Protein AF-A0A8E2E2K8-F1 (afdb_monomer_lite)

Sequence (202 aa):
MSIRTSAKIGRISYSTPPAFTMQALGVITSSPRSDLSADFIEKFGDYYVAALILGGDSAVLLSSAAENHAEAEHLVANLEGHFLGMGASETIDKLRSTGGQSRSISLNAFDSLDASHAAQSASDSMTFDDLKRKATQYMSKALELGDRVNKVAQRQGIFETKSLSISQCDAICEAGLVAEVMLLPFTGLRDFVIVPRSSPLS

pLDDT: mean 80.96, std 15.3, range [43.62, 96.94]

Radius of gyration: 25.0 Å; chains: 1; bounding box: 64×42×64 Å

Structure (mmCIF, N/CA/C/O backbone):
data_AF-A0A8E2E2K8-F1
#
_entry.id   AF-A0A8E2E2K8-F1
#
loop_
_atom_site.group_PDB
_atom_site.id
_atom_site.type_symbol
_atom_site.label_atom_id
_atom_site.label_alt_id
_atom_site.label_comp_id
_atom_site.label_asym_id
_atom_site.label_entity_id
_atom_site.label_seq_id
_atom_site.pdbx_PDB_ins_code
_atom_site.Cartn_x
_atom_site.Cartn_y
_atom_site.Cartn_z
_atom_site.occupancy
_atom_site.B_iso_or_equiv
_atom_site.auth_seq_id
_atom_site.auth_comp_id
_atom_site.auth_asym_id
_atom_site.auth_atom_id
_atom_site.pdbx_PDB_model_num
ATOM 1 N N . MET A 1 1 ? -3.210 5.294 22.309 1.00 73.69 1 MET A N 1
ATOM 2 C CA . MET A 1 1 ? -2.942 3.892 21.934 1.00 73.69 1 MET A CA 1
ATOM 3 C C . MET A 1 1 ? -2.908 3.754 20.435 1.00 73.69 1 MET A C 1
ATOM 5 O O . MET A 1 1 ? -3.829 4.247 19.795 1.00 73.69 1 MET A O 1
ATOM 9 N N . SER A 1 2 ? -1.948 3.003 19.900 1.00 81.12 2 SER A N 1
ATOM 10 C CA . SER A 1 2 ? -1.953 2.605 18.496 1.00 81.12 2 SER A CA 1
ATOM 11 C C . SER A 1 2 ? -1.642 1.119 18.295 1.00 81.12 2 SER A C 1
ATOM 13 O O . SER A 1 2 ? -0.808 0.554 18.994 1.00 81.12 2 SER A O 1
ATOM 15 N N . ILE A 1 3 ? -2.292 0.499 17.309 1.00 84.56 3 ILE A N 1
ATOM 16 C CA . ILE A 1 3 ? -1.806 -0.710 16.636 1.00 84.56 3 ILE A CA 1
ATOM 17 C C . ILE A 1 3 ? -1.362 -0.311 15.241 1.00 84.56 3 ILE A C 1
ATOM 19 O O . ILE A 1 3 ? -2.029 0.476 14.568 1.00 84.56 3 ILE A O 1
ATOM 23 N N . ARG A 1 4 ? -0.253 -0.895 14.801 1.00 90.69 4 ARG A N 1
ATOM 24 C CA . ARG A 1 4 ? 0.174 -0.873 13.410 1.00 90.69 4 ARG A CA 1
ATOM 25 C C . ARG A 1 4 ? 0.573 -2.285 13.015 1.00 90.69 4 ARG A C 1
ATOM 27 O O . ARG A 1 4 ? 1.439 -2.873 13.657 1.00 90.69 4 ARG A O 1
ATOM 34 N N . THR A 1 5 ? -0.030 -2.787 11.950 1.00 92.69 5 THR A N 1
ATOM 35 C CA . THR A 1 5 ? 0.305 -4.079 11.356 1.00 92.69 5 THR A CA 1
ATOM 36 C C . THR A 1 5 ? 0.754 -3.845 9.924 1.00 92.69 5 THR A C 1
ATOM 38 O O . THR A 1 5 ? 0.131 -3.082 9.188 1.00 92.69 5 THR A O 1
ATOM 41 N N . SER A 1 6 ? 1.829 -4.518 9.532 1.00 95.19 6 SER A N 1
ATOM 42 C CA . SER A 1 6 ? 2.290 -4.579 8.150 1.00 95.19 6 SER A CA 1
ATOM 43 C C . SER A 1 6 ? 2.470 -6.039 7.772 1.00 95.19 6 SER A C 1
ATOM 45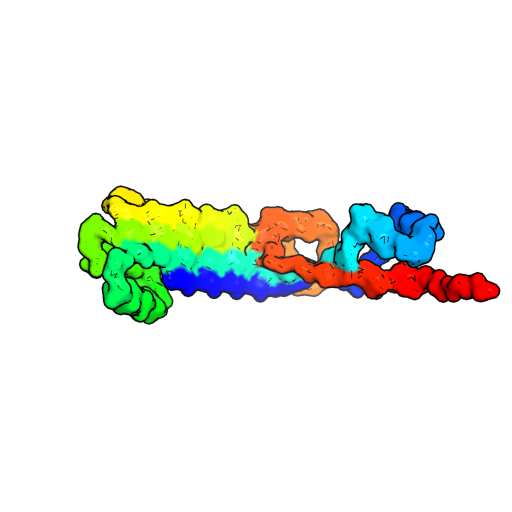 O O . SER A 1 6 ? 3.034 -6.810 8.549 1.00 95.19 6 SER A O 1
ATOM 47 N N . ALA A 1 7 ? 1.989 -6.424 6.597 1.00 96.12 7 ALA A N 1
ATOM 48 C CA . ALA A 1 7 ? 2.181 -7.760 6.055 1.00 96.12 7 ALA A CA 1
ATOM 49 C C . ALA A 1 7 ? 2.740 -7.630 4.644 1.00 96.12 7 ALA A C 1
ATOM 51 O O . ALA A 1 7 ? 2.048 -7.141 3.754 1.00 96.12 7 ALA A O 1
ATOM 52 N N . LYS A 1 8 ? 3.986 -8.059 4.437 1.00 95.25 8 LYS A N 1
ATOM 53 C CA . LYS A 1 8 ? 4.632 -8.082 3.121 1.00 95.25 8 LYS A CA 1
ATOM 54 C C . LYS A 1 8 ? 4.798 -9.529 2.680 1.00 95.25 8 LYS A C 1
ATOM 56 O O . LYS A 1 8 ? 5.251 -10.359 3.461 1.00 95.25 8 LYS A O 1
ATOM 61 N N . ILE A 1 9 ? 4.429 -9.817 1.438 1.00 93.44 9 ILE A N 1
ATOM 62 C CA . ILE A 1 9 ? 4.388 -11.186 0.901 1.00 93.44 9 ILE A CA 1
ATOM 63 C C . ILE A 1 9 ? 5.306 -11.394 -0.300 1.00 93.44 9 ILE A C 1
ATOM 65 O O . ILE A 1 9 ? 5.482 -12.520 -0.751 1.00 93.44 9 ILE A O 1
ATOM 69 N N . GLY A 1 10 ? 5.895 -10.329 -0.842 1.00 93.00 10 GLY A N 1
ATOM 70 C CA . GLY A 1 10 ? 6.806 -10.468 -1.966 1.00 93.00 10 GLY A CA 1
ATOM 71 C C . GLY A 1 10 ? 7.107 -9.160 -2.670 1.00 93.00 10 GLY A C 1
ATOM 72 O O . GLY A 1 10 ? 6.821 -8.069 -2.179 1.00 93.00 10 GLY A O 1
ATOM 73 N N . ARG A 1 11 ? 7.707 -9.293 -3.849 1.00 93.88 11 ARG A N 1
ATOM 74 C CA . ARG A 1 11 ? 8.155 -8.177 -4.673 1.00 93.88 11 ARG A CA 1
ATOM 75 C C . ARG A 1 11 ? 7.977 -8.511 -6.148 1.00 93.88 11 ARG A C 1
ATOM 77 O O . ARG A 1 11 ? 8.340 -9.600 -6.582 1.00 93.88 11 ARG A O 1
ATOM 84 N N . ILE A 1 12 ? 7.507 -7.536 -6.917 1.00 93.94 12 ILE A N 1
ATOM 85 C CA . ILE A 1 12 ? 7.561 -7.532 -8.380 1.00 93.94 12 ILE A CA 1
ATOM 86 C C . ILE A 1 12 ? 8.676 -6.579 -8.781 1.00 93.94 12 ILE A C 1
ATOM 88 O O . ILE A 1 12 ? 8.671 -5.423 -8.373 1.00 93.94 12 ILE A O 1
ATOM 92 N N . SER A 1 13 ? 9.629 -7.033 -9.584 1.00 93.94 13 SER A N 1
ATOM 93 C CA . SER A 1 13 ? 10.635 -6.158 -10.184 1.00 93.94 13 SER A CA 1
ATOM 94 C C . SER A 1 13 ? 10.959 -6.600 -11.593 1.00 93.94 13 SER A C 1
ATOM 96 O O . SER A 1 13 ? 10.723 -7.750 -11.962 1.00 93.94 13 SER A O 1
ATOM 98 N N . TYR A 1 14 ? 11.538 -5.691 -12.368 1.00 90.94 14 TYR A N 1
ATOM 99 C CA . TYR A 1 14 ? 12.038 -6.031 -13.688 1.00 90.94 14 TYR A CA 1
ATOM 100 C C . TYR A 1 14 ? 13.130 -7.104 -13.605 1.00 90.94 14 TYR A C 1
ATOM 102 O O . TYR A 1 14 ? 13.981 -7.070 -12.714 1.00 90.94 14 TYR A O 1
ATOM 110 N N . SER A 1 15 ? 13.133 -8.034 -14.561 1.00 89.12 15 SER A N 1
ATOM 111 C CA . SER A 1 15 ? 14.219 -9.010 -14.738 1.00 89.12 15 SER A CA 1
ATOM 112 C C . SER A 1 15 ? 15.525 -8.346 -15.184 1.00 89.12 15 SER A C 1
ATOM 114 O O . SER A 1 15 ? 16.612 -8.829 -14.886 1.00 89.12 15 SER A O 1
ATOM 116 N N . THR A 1 16 ? 15.408 -7.228 -15.896 1.00 88.38 16 THR A N 1
ATOM 117 C CA . THR A 1 16 ? 16.503 -6.367 -16.350 1.00 88.38 16 THR A CA 1
ATOM 118 C C . THR A 1 16 ? 16.067 -4.915 -16.195 1.00 88.38 16 THR A C 1
ATOM 120 O O . THR A 1 16 ? 14.901 -4.639 -16.477 1.00 88.38 16 THR A O 1
ATOM 123 N N . PRO A 1 17 ? 16.949 -3.979 -15.802 1.00 88.56 17 PRO A N 1
ATOM 124 C CA . PRO A 1 17 ? 16.590 -2.565 -15.724 1.00 88.56 17 PRO A CA 1
ATOM 125 C C . PRO A 1 17 ? 15.889 -2.080 -17.004 1.00 88.56 17 PRO A C 1
ATOM 127 O O . PRO A 1 17 ? 16.291 -2.495 -18.097 1.00 88.56 17 PRO A O 1
ATOM 130 N N . PRO A 1 18 ? 14.839 -1.248 -16.890 1.00 88.88 18 PRO A N 1
ATOM 131 C CA . PRO A 1 18 ? 14.091 -0.787 -18.050 1.00 88.88 18 PRO A CA 1
ATOM 132 C C . PRO A 1 18 ? 14.974 0.081 -18.953 1.00 88.88 18 PRO A C 1
ATOM 134 O O . PRO A 1 18 ? 15.784 0.874 -18.472 1.00 88.88 18 PRO A O 1
ATOM 137 N N . ALA A 1 19 ? 14.804 -0.074 -20.263 1.00 88.44 19 ALA A N 1
ATOM 138 C CA . ALA A 1 19 ? 15.433 0.797 -21.250 1.00 88.44 19 ALA A CA 1
ATOM 139 C C . ALA A 1 19 ? 14.660 2.116 -21.375 1.00 88.44 19 ALA A C 1
ATOM 141 O O . ALA A 1 19 ? 13.451 2.167 -21.116 1.00 88.44 19 ALA A O 1
ATOM 142 N N . PHE A 1 20 ? 15.334 3.175 -21.817 1.00 89.19 20 PHE A N 1
ATOM 143 C CA . PHE A 1 20 ? 14.643 4.421 -22.134 1.00 89.19 20 PHE A CA 1
ATOM 144 C C . PHE A 1 20 ? 13.781 4.289 -23.389 1.00 89.19 20 PHE A C 1
ATOM 146 O O . PHE A 1 20 ? 14.120 3.608 -24.357 1.00 89.19 20 PHE A O 1
ATOM 153 N N . THR A 1 21 ? 12.658 5.005 -23.396 1.00 90.38 21 THR A N 1
ATOM 154 C CA . THR A 1 21 ? 11.860 5.182 -24.611 1.00 90.38 21 THR A CA 1
ATOM 155 C C . THR A 1 21 ? 12.617 6.050 -25.619 1.00 90.38 21 THR A C 1
ATOM 157 O O . THR A 1 21 ? 13.472 6.856 -25.250 1.00 90.38 21 THR A O 1
ATOM 160 N N . MET A 1 22 ? 12.254 5.967 -26.902 1.00 88.38 22 MET A N 1
ATOM 161 C CA . MET A 1 22 ? 12.837 6.833 -27.942 1.00 88.38 22 MET A CA 1
ATOM 162 C C . MET A 1 22 ? 12.684 8.325 -27.624 1.00 88.38 22 MET A C 1
ATOM 164 O O . MET A 1 22 ? 13.553 9.126 -27.953 1.00 88.38 22 MET A O 1
ATOM 168 N N . GLN A 1 23 ? 11.597 8.702 -26.950 1.00 89.56 23 GLN A N 1
ATOM 169 C CA . GLN A 1 23 ? 11.370 10.078 -26.526 1.00 89.56 23 GLN A CA 1
ATOM 170 C C . GLN A 1 23 ? 12.336 10.499 -25.410 1.00 89.56 23 GLN A C 1
ATOM 172 O O . GLN A 1 23 ? 12.888 11.597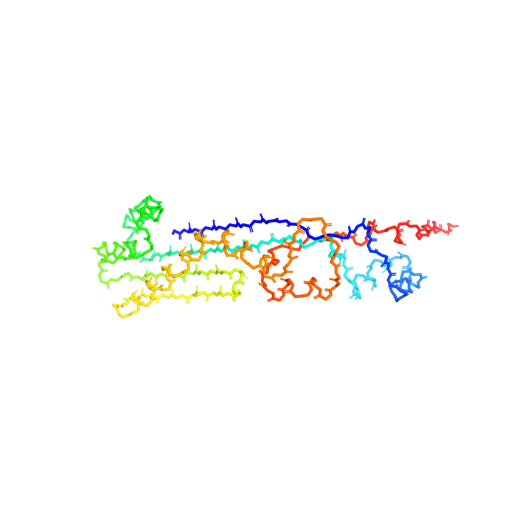 -25.468 1.00 89.56 23 GLN A O 1
ATOM 177 N N . ALA A 1 24 ? 12.551 9.630 -24.418 1.00 88.88 24 ALA A N 1
ATOM 178 C CA . ALA A 1 24 ? 13.504 9.849 -23.334 1.00 88.88 24 ALA A CA 1
ATOM 179 C C . ALA A 1 24 ? 14.942 9.952 -23.870 1.00 88.88 24 ALA A C 1
ATOM 181 O O . ALA A 1 24 ? 15.667 10.882 -23.522 1.00 88.88 24 ALA A O 1
ATOM 182 N N . LEU A 1 25 ? 15.318 9.080 -24.810 1.00 87.19 25 LEU A N 1
ATOM 183 C CA . LEU A 1 25 ? 16.597 9.164 -25.521 1.00 87.19 25 LEU A CA 1
ATOM 184 C C . LEU A 1 25 ? 16.730 10.461 -26.331 1.00 87.19 25 LEU A C 1
ATOM 186 O O . LEU A 1 25 ? 17.795 11.073 -26.340 1.00 87.19 25 LEU A O 1
ATOM 190 N N . GLY A 1 26 ? 15.655 10.912 -26.983 1.00 85.50 26 GLY A N 1
ATOM 191 C CA . GLY A 1 26 ? 15.634 12.180 -27.714 1.00 85.50 26 GLY A CA 1
ATOM 192 C C . GLY A 1 26 ? 15.988 13.374 -26.825 1.00 85.50 26 GLY A C 1
ATOM 193 O O . GLY A 1 26 ? 16.813 14.193 -27.211 1.00 85.50 26 GLY A O 1
ATOM 194 N N . VAL A 1 27 ? 15.442 13.439 -25.608 1.00 84.94 27 VAL A N 1
ATOM 195 C CA . VAL A 1 27 ? 15.792 14.494 -24.639 1.00 84.94 27 VAL A CA 1
ATOM 196 C C . VAL A 1 27 ? 17.250 14.370 -24.200 1.00 84.94 27 VAL A C 1
ATOM 198 O O . VAL A 1 27 ? 17.999 15.337 -24.292 1.00 84.94 27 VAL A O 1
ATOM 201 N N . ILE A 1 28 ? 17.693 13.164 -23.834 1.00 81.44 28 ILE A N 1
ATOM 202 C CA . ILE A 1 28 ? 19.072 12.933 -23.373 1.00 81.44 28 ILE A CA 1
ATOM 203 C C . ILE A 1 28 ? 20.114 13.319 -24.435 1.00 81.44 28 ILE A C 1
ATOM 205 O O . ILE A 1 28 ? 21.197 13.805 -24.124 1.00 81.44 28 ILE A O 1
ATOM 209 N N . THR A 1 29 ? 19.809 13.076 -25.705 1.00 80.44 29 THR A N 1
ATOM 210 C CA . THR A 1 29 ? 20.730 13.360 -26.814 1.00 80.44 29 THR A CA 1
ATOM 211 C C . THR A 1 29 ? 20.687 14.813 -27.285 1.00 80.44 29 THR A C 1
ATOM 213 O O . THR A 1 29 ? 21.652 15.262 -27.902 1.00 80.44 29 THR A O 1
ATOM 216 N N . SER A 1 30 ? 19.601 15.541 -27.005 1.00 77.94 30 SER A N 1
ATOM 217 C CA . SER A 1 30 ? 19.360 16.889 -27.544 1.00 77.94 30 SER A CA 1
ATOM 218 C C . SER A 1 30 ? 19.600 18.008 -26.530 1.00 77.94 30 SER A C 1
ATOM 220 O O . SER A 1 30 ? 19.841 19.143 -26.941 1.00 77.94 30 SER A O 1
ATOM 222 N N . SER A 1 31 ? 19.536 17.721 -25.227 1.00 71.38 31 SER A N 1
ATOM 223 C CA . SER A 1 31 ? 19.732 18.731 -24.183 1.00 71.38 31 SER A CA 1
ATOM 224 C C . SER A 1 31 ? 21.214 19.109 -24.010 1.00 71.38 31 SER A C 1
ATOM 226 O O . SER A 1 31 ? 22.091 18.233 -24.029 1.00 71.38 31 SER A O 1
ATOM 228 N N . PRO A 1 32 ? 21.530 20.403 -23.801 1.00 65.25 32 PRO A N 1
ATOM 229 C CA . PRO A 1 32 ? 22.866 20.846 -23.417 1.00 65.25 32 PRO A CA 1
ATOM 230 C C . PRO A 1 32 ? 23.344 20.138 -22.144 1.00 65.25 32 PRO A C 1
ATOM 232 O O . PRO A 1 32 ? 22.578 19.895 -21.216 1.00 65.25 32 PRO A O 1
ATOM 235 N N . ARG A 1 33 ? 24.643 19.828 -22.063 1.00 64.94 33 ARG A N 1
ATOM 236 C CA . ARG A 1 33 ? 25.208 19.041 -20.949 1.00 64.94 33 ARG A CA 1
ATOM 237 C C . ARG A 1 33 ? 24.998 19.639 -19.558 1.00 64.94 33 ARG A C 1
ATOM 239 O O . ARG A 1 33 ? 24.935 18.870 -18.603 1.00 64.94 33 ARG A O 1
ATOM 246 N N . SER A 1 34 ? 24.944 20.966 -19.443 1.00 64.06 34 SER A N 1
ATOM 247 C CA . SER A 1 34 ? 24.692 21.679 -18.182 1.00 64.06 34 SER A CA 1
ATOM 248 C C . SER A 1 34 ? 23.303 21.396 -17.616 1.00 64.06 34 SER A C 1
ATOM 250 O O . SER A 1 34 ? 23.148 21.368 -16.399 1.00 64.06 34 SER A O 1
ATOM 252 N N . ASP A 1 35 ? 22.339 21.115 -18.496 1.00 64.19 35 ASP A N 1
ATOM 253 C CA . ASP A 1 35 ? 20.908 21.083 -18.180 1.00 64.19 35 ASP A CA 1
ATOM 254 C C . ASP A 1 35 ? 20.275 19.711 -18.468 1.00 64.19 35 ASP A C 1
ATOM 256 O O . ASP A 1 35 ? 19.093 19.503 -18.213 1.00 64.19 35 ASP A O 1
ATOM 260 N N . LEU A 1 36 ? 21.076 18.738 -18.927 1.00 68.00 36 LEU A N 1
ATOM 261 C CA . LEU A 1 36 ? 20.663 17.372 -19.274 1.00 68.00 36 LEU A CA 1
ATOM 262 C C . LEU A 1 36 ? 19.798 16.717 -18.191 1.00 68.00 36 LEU A C 1
ATOM 264 O O . LEU A 1 36 ? 18.807 16.054 -18.490 1.00 68.00 36 LEU A O 1
ATOM 268 N N . SER A 1 37 ? 20.192 16.889 -16.929 1.00 70.38 37 SER A N 1
ATOM 269 C CA . SER A 1 37 ? 19.433 16.359 -15.803 1.00 70.38 37 SER A CA 1
ATOM 270 C C . SER A 1 37 ? 18.153 17.159 -15.567 1.00 70.38 37 SER A C 1
ATOM 272 O O . SER A 1 37 ? 17.146 16.555 -15.243 1.00 70.38 37 SER A O 1
ATOM 274 N N . ALA A 1 38 ? 18.156 18.481 -15.750 1.00 81.38 38 ALA A N 1
ATOM 275 C CA . ALA A 1 38 ? 16.997 19.328 -15.472 1.00 81.38 38 ALA A CA 1
ATOM 276 C C . ALA A 1 38 ? 15.846 19.067 -16.458 1.00 81.38 38 ALA A C 1
ATOM 278 O O . ALA A 1 38 ? 14.753 18.725 -16.014 1.00 81.38 38 ALA A O 1
ATOM 279 N N . ASP A 1 39 ? 16.109 19.108 -17.769 1.00 83.00 39 ASP A N 1
ATOM 280 C CA . ASP A 1 39 ? 15.086 18.880 -18.805 1.00 83.00 39 ASP A CA 1
ATOM 281 C C . ASP A 1 39 ? 14.503 17.460 -18.732 1.00 83.00 39 ASP A C 1
ATOM 283 O O . ASP A 1 39 ? 13.306 17.229 -18.932 1.00 83.00 39 ASP A O 1
ATOM 287 N N . PHE A 1 40 ? 15.364 16.474 -18.453 1.00 86.62 40 PHE A N 1
ATOM 288 C CA . PHE A 1 40 ? 14.938 15.088 -18.316 1.00 86.62 40 PHE A CA 1
ATOM 289 C C . PHE A 1 40 ? 14.092 14.886 -17.058 1.00 86.62 40 PHE A C 1
ATOM 291 O O . PHE A 1 40 ? 13.036 14.260 -17.137 1.00 86.62 40 PHE A O 1
ATOM 298 N N . ILE A 1 41 ? 14.532 15.432 -15.919 1.00 89.81 41 ILE A N 1
ATOM 299 C CA . ILE A 1 41 ? 13.812 15.339 -14.644 1.00 89.81 41 ILE A CA 1
ATOM 300 C C . ILE A 1 41 ? 12.464 16.046 -14.736 1.00 89.81 41 ILE A C 1
ATOM 302 O O . ILE A 1 41 ? 11.468 15.487 -14.288 1.00 89.81 41 ILE A O 1
ATOM 306 N N . GLU A 1 42 ? 12.403 17.227 -15.350 1.00 89.62 42 GLU A N 1
ATOM 307 C CA . GLU A 1 42 ? 11.147 17.959 -15.527 1.00 89.62 42 GLU A CA 1
ATOM 308 C C . GLU A 1 42 ? 10.118 17.127 -16.303 1.00 89.62 42 GLU A C 1
ATOM 310 O O . GLU A 1 42 ? 8.935 17.111 -15.965 1.00 89.62 42 GLU A O 1
ATOM 315 N N . LYS A 1 43 ? 10.569 16.389 -17.324 1.00 90.88 43 LYS A N 1
ATOM 316 C CA . LYS A 1 43 ? 9.674 15.639 -18.206 1.00 90.88 43 LYS A CA 1
ATOM 317 C C . LYS A 1 43 ? 9.355 14.219 -17.739 1.00 90.88 43 LYS A C 1
ATOM 319 O O . LYS A 1 43 ? 8.244 13.745 -17.971 1.00 90.88 43 LYS A O 1
ATOM 324 N N . PHE A 1 44 ? 10.322 13.516 -17.156 1.00 90.75 44 PHE A N 1
ATOM 325 C CA . PHE A 1 44 ? 10.228 12.082 -16.853 1.00 90.75 44 PHE A CA 1
ATOM 326 C C . PHE A 1 44 ? 10.427 11.747 -15.373 1.00 90.75 44 PHE A C 1
ATOM 328 O O . PHE A 1 44 ? 10.175 10.609 -14.979 1.00 90.75 44 PHE A O 1
ATOM 335 N N . GLY A 1 45 ? 10.844 12.714 -14.557 1.00 91.44 45 GLY A N 1
ATOM 336 C CA . GLY A 1 45 ? 11.199 12.509 -13.160 1.00 91.44 45 GLY A CA 1
ATOM 337 C C . GLY A 1 45 ? 12.652 12.078 -12.955 1.00 91.44 45 GLY A C 1
ATOM 338 O O . GLY A 1 45 ? 13.381 11.702 -13.873 1.00 91.44 45 GLY A O 1
ATOM 339 N N . ASP A 1 46 ? 13.076 12.147 -11.700 1.00 92.00 46 ASP A N 1
ATOM 340 C CA . ASP A 1 46 ? 14.407 11.786 -11.215 1.00 92.00 46 ASP A CA 1
ATOM 341 C C . ASP A 1 46 ? 14.539 10.308 -10.808 1.00 92.00 46 ASP A C 1
ATOM 343 O O . ASP A 1 46 ? 15.655 9.789 -10.673 1.00 92.00 46 ASP A O 1
ATOM 347 N N . TYR A 1 47 ? 13.418 9.593 -10.717 1.00 93.88 47 TYR A N 1
ATOM 348 C CA . TYR A 1 47 ? 13.369 8.171 -10.399 1.00 93.88 47 TYR A CA 1
ATOM 349 C C . TYR A 1 47 ? 12.447 7.395 -11.335 1.00 93.88 47 TYR A C 1
ATOM 351 O O . TYR A 1 47 ? 11.465 7.919 -11.854 1.00 93.88 47 TYR A O 1
ATOM 359 N N . TYR A 1 48 ? 12.726 6.101 -11.480 1.00 92.75 48 TYR A N 1
ATOM 360 C CA . TYR A 1 48 ? 11.798 5.141 -12.069 1.00 92.75 48 TYR A CA 1
ATOM 361 C C . TYR A 1 48 ? 11.338 4.128 -11.017 1.00 92.75 48 TYR A C 1
ATOM 363 O O . TYR A 1 48 ? 12.045 3.846 -10.043 1.00 92.75 48 TYR A O 1
ATOM 371 N N . VAL A 1 49 ? 10.155 3.549 -11.231 1.00 93.81 49 VAL A N 1
ATOM 372 C CA . VAL A 1 49 ? 9.657 2.433 -10.418 1.00 93.81 49 VAL A CA 1
ATOM 373 C C . VAL A 1 49 ? 10.525 1.215 -10.692 1.00 93.81 49 VAL A C 1
ATOM 375 O O . VAL A 1 49 ? 10.456 0.646 -11.771 1.00 93.81 49 VAL A O 1
ATOM 378 N N . ALA A 1 50 ? 11.345 0.809 -9.731 1.00 94.44 50 ALA A N 1
ATOM 379 C CA . ALA A 1 50 ? 12.210 -0.359 -9.853 1.00 94.44 50 ALA A CA 1
ATOM 380 C C . ALA A 1 50 ? 11.528 -1.639 -9.366 1.00 94.44 50 ALA A C 1
ATOM 382 O O . ALA A 1 50 ? 11.810 -2.733 -9.871 1.00 94.44 50 ALA A O 1
ATOM 383 N N . ALA A 1 51 ? 10.647 -1.510 -8.372 1.00 95.31 51 ALA A N 1
ATOM 384 C CA . ALA A 1 51 ? 9.889 -2.629 -7.845 1.00 95.31 51 ALA A CA 1
ATOM 385 C C . ALA A 1 51 ? 8.591 -2.199 -7.155 1.00 95.31 51 ALA A C 1
ATOM 387 O O . ALA A 1 51 ? 8.501 -1.100 -6.611 1.00 95.31 51 ALA A O 1
ATOM 388 N N . LEU A 1 52 ? 7.632 -3.118 -7.113 1.00 95.62 52 LEU A N 1
ATOM 389 C CA . LEU A 1 52 ? 6.437 -3.050 -6.280 1.00 95.62 52 LEU A CA 1
ATOM 390 C C . LEU A 1 52 ? 6.603 -4.051 -5.139 1.00 95.62 52 LEU A C 1
ATOM 392 O O . LEU A 1 52 ? 6.866 -5.230 -5.389 1.00 95.62 52 LEU A O 1
ATOM 396 N N . ILE A 1 53 ? 6.468 -3.601 -3.896 1.00 96.19 53 ILE A N 1
ATOM 397 C CA . ILE A 1 53 ? 6.463 -4.480 -2.726 1.00 96.19 53 ILE A CA 1
ATOM 398 C C . ILE A 1 53 ? 5.018 -4.857 -2.435 1.00 96.19 53 ILE A C 1
ATOM 400 O O . ILE A 1 53 ? 4.171 -3.997 -2.186 1.00 96.19 53 ILE A O 1
ATOM 404 N N . LEU A 1 54 ? 4.745 -6.155 -2.486 1.00 96.00 54 LEU A N 1
ATOM 405 C CA . LEU A 1 54 ? 3.410 -6.702 -2.324 1.00 96.00 54 LEU A CA 1
ATOM 406 C C . LEU A 1 54 ? 3.089 -6.893 -0.848 1.00 96.00 54 LEU A C 1
ATOM 408 O O . LEU A 1 54 ? 3.892 -7.457 -0.099 1.00 96.00 54 LEU A O 1
ATOM 412 N N . GLY A 1 55 ? 1.907 -6.457 -0.437 1.00 96.94 55 GLY A N 1
ATOM 413 C CA . GLY A 1 55 ? 1.478 -6.520 0.945 1.00 96.94 55 GLY A CA 1
ATOM 414 C C . GLY A 1 55 ? 0.309 -5.601 1.267 1.00 96.94 55 GLY A C 1
ATOM 415 O O . GLY A 1 55 ? -0.423 -5.157 0.389 1.00 96.94 55 GLY A O 1
ATOM 416 N N . GLY A 1 56 ? 0.194 -5.270 2.547 1.00 96.75 56 GLY A N 1
ATOM 417 C CA . GLY A 1 56 ? -0.694 -4.229 3.038 1.00 96.75 56 GLY A CA 1
ATOM 418 C C . GLY A 1 56 ? -0.233 -3.691 4.386 1.00 96.75 56 GLY A C 1
ATOM 419 O O . GLY A 1 56 ? 0.561 -4.319 5.092 1.00 96.75 56 GLY A O 1
ATOM 420 N N . ASP A 1 57 ? -0.762 -2.529 4.737 1.00 96.31 57 ASP A N 1
ATOM 421 C CA . ASP A 1 57 ? -0.526 -1.823 5.985 1.00 96.31 57 ASP A CA 1
ATOM 422 C C . ASP A 1 57 ? -1.873 -1.433 6.601 1.00 96.31 57 ASP A C 1
ATOM 424 O O . ASP A 1 57 ? -2.782 -0.961 5.917 1.00 96.31 57 ASP A O 1
ATOM 428 N N . SER A 1 58 ? -2.007 -1.607 7.911 1.00 95.38 58 SER A N 1
ATOM 429 C CA . SER A 1 58 ? -3.161 -1.126 8.665 1.00 95.38 58 SER A CA 1
ATOM 430 C C . SER A 1 58 ? -2.702 -0.488 9.965 1.00 95.38 58 SER A C 1
ATOM 432 O O . SER A 1 58 ? -1.764 -0.963 10.611 1.00 95.38 58 SER A O 1
ATOM 434 N N . ALA A 1 59 ? -3.359 0.598 10.359 1.00 93.50 59 ALA A N 1
ATOM 435 C CA . ALA A 1 59 ? -3.148 1.197 11.662 1.00 93.50 59 ALA A CA 1
ATOM 436 C C . ALA A 1 59 ? -4.459 1.640 12.295 1.00 93.50 59 ALA A C 1
ATOM 438 O O . ALA A 1 59 ? -5.394 2.062 11.617 1.00 93.50 59 ALA A O 1
ATOM 439 N N . VAL A 1 60 ? -4.492 1.584 13.620 1.00 90.88 60 VAL A N 1
ATOM 440 C CA . VAL A 1 60 ? -5.604 2.036 14.451 1.00 90.88 60 VAL A CA 1
ATOM 441 C C . VAL A 1 60 ? -5.020 2.848 15.585 1.00 90.88 60 VAL A C 1
ATOM 443 O O . VAL A 1 60 ? -4.237 2.322 16.364 1.00 90.88 60 VAL A O 1
ATOM 446 N N . LEU A 1 61 ? -5.398 4.113 15.690 1.00 89.94 61 LEU A N 1
ATOM 447 C CA . LEU A 1 61 ? -5.041 5.024 16.766 1.00 89.94 61 LEU A CA 1
ATOM 448 C C . LEU A 1 61 ? -6.317 5.395 17.519 1.00 89.94 61 LEU A C 1
ATOM 450 O O . LEU A 1 61 ? -7.216 6.014 16.959 1.00 89.94 61 LEU A O 1
ATOM 454 N N . LEU A 1 62 ? -6.370 5.039 18.797 1.00 83.56 62 LEU A N 1
ATOM 455 C CA . LEU A 1 62 ? -7.372 5.511 19.744 1.00 83.56 62 LEU A CA 1
ATOM 456 C C . LEU A 1 62 ? -6.699 6.465 20.728 1.00 83.56 62 LEU A C 1
ATOM 458 O O . LEU A 1 62 ? -5.715 6.106 21.386 1.00 83.56 62 LEU A O 1
ATOM 462 N N . SER A 1 63 ? -7.224 7.677 20.843 1.00 83.19 63 SER A N 1
ATOM 463 C CA . SER A 1 63 ? -6.780 8.665 21.824 1.00 83.19 63 SER A CA 1
ATOM 464 C C . SER A 1 63 ? -7.955 9.149 22.662 1.00 83.19 63 SER A C 1
ATOM 466 O O . SER A 1 63 ? -9.105 9.090 22.238 1.00 83.19 63 SER A O 1
ATOM 468 N N . SER A 1 64 ? -7.666 9.610 23.872 1.00 76.88 64 SER A N 1
ATOM 469 C CA . SER A 1 64 ? -8.645 10.229 24.758 1.00 76.88 64 SER A CA 1
ATOM 470 C C . SER A 1 64 ? -8.058 11.536 25.258 1.00 76.88 64 SER A C 1
ATOM 472 O O . SER A 1 64 ? -6.883 11.575 25.623 1.00 76.88 64 SER A O 1
ATOM 474 N N 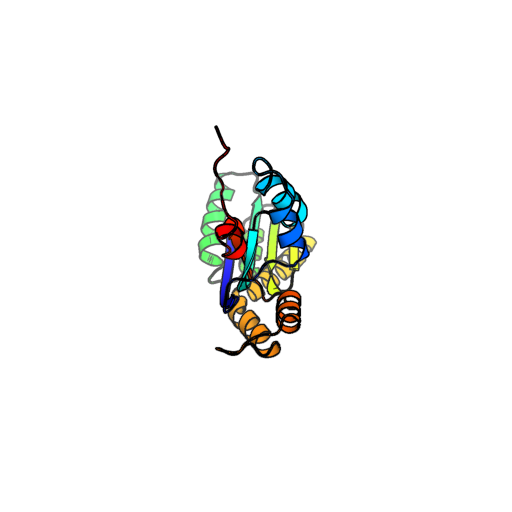. ALA A 1 65 ? -8.872 12.584 25.298 1.00 74.00 65 ALA A N 1
ATOM 475 C CA . ALA A 1 65 ? -8.545 13.803 26.020 1.00 74.00 65 ALA A CA 1
ATOM 476 C C . ALA A 1 65 ? -9.227 13.767 27.394 1.00 74.00 65 ALA A C 1
ATOM 478 O O . ALA A 1 65 ? -10.408 13.425 27.496 1.00 74.00 65 ALA A O 1
ATOM 479 N N . ALA A 1 66 ? -8.469 14.102 28.436 1.00 65.50 66 ALA A N 1
ATOM 480 C CA . ALA A 1 66 ? -8.957 14.308 29.793 1.00 65.50 66 ALA A CA 1
ATOM 481 C C . ALA A 1 66 ? -8.458 15.671 30.284 1.00 65.50 66 ALA A C 1
ATOM 483 O O . ALA A 1 66 ? -7.340 16.069 29.965 1.00 65.50 66 ALA A O 1
ATOM 484 N N . GLU A 1 67 ? -9.279 16.374 31.060 1.00 62.09 67 GLU A N 1
ATOM 485 C CA . GLU A 1 67 ? -8.934 17.698 31.598 1.00 62.09 67 GLU A CA 1
ATOM 486 C C . GLU A 1 67 ? -7.834 17.621 32.681 1.00 62.09 67 GLU A C 1
ATOM 488 O O . GLU A 1 67 ? -7.122 18.596 32.905 1.00 62.09 67 GLU A O 1
ATOM 493 N N . ASN A 1 68 ? -7.628 16.445 33.296 1.00 57.69 68 ASN A N 1
ATOM 494 C CA . ASN A 1 68 ? -6.642 16.218 34.356 1.00 57.69 68 ASN A CA 1
ATOM 495 C C . ASN A 1 68 ? -5.452 15.354 33.903 1.00 57.69 68 ASN A C 1
ATOM 497 O O . ASN A 1 68 ? -5.613 14.252 33.375 1.00 57.69 68 ASN A O 1
ATOM 501 N N . HIS A 1 69 ? -4.233 15.813 34.207 1.00 54.78 69 HIS A N 1
ATOM 502 C CA . HIS A 1 69 ? -2.985 15.173 33.773 1.00 54.78 69 HIS A CA 1
ATOM 503 C C . HIS A 1 69 ? -2.739 13.794 34.417 1.00 54.78 69 HIS A C 1
ATOM 505 O O . HIS A 1 69 ? -2.339 12.860 33.724 1.00 54.78 69 HIS A O 1
ATOM 511 N N . ALA A 1 70 ? -3.040 13.641 35.713 1.00 56.56 70 ALA A N 1
ATOM 512 C CA . ALA A 1 70 ? -2.901 12.369 36.434 1.00 56.56 70 ALA A CA 1
ATOM 513 C C . ALA A 1 70 ? -3.891 11.300 35.933 1.00 56.56 70 ALA A C 1
ATOM 515 O O . ALA A 1 70 ? -3.577 10.112 35.873 1.00 56.56 70 ALA A O 1
ATOM 516 N N . GLU A 1 71 ? -5.085 11.733 35.522 1.00 55.19 71 GLU A N 1
ATOM 517 C CA . GLU A 1 71 ? -6.066 10.865 34.877 1.00 55.19 71 GLU A CA 1
ATOM 518 C C . GLU A 1 71 ? -5.599 10.414 33.491 1.00 55.19 71 GLU A C 1
ATOM 520 O O . GLU A 1 71 ? -5.815 9.260 33.132 1.00 55.19 71 GLU A O 1
ATOM 525 N N . ALA A 1 72 ? -4.932 11.290 32.732 1.00 52.97 72 ALA A N 1
ATOM 526 C CA . ALA A 1 72 ? -4.387 10.959 31.420 1.00 52.97 72 ALA A CA 1
ATOM 527 C C . ALA A 1 72 ? -3.259 9.910 31.498 1.00 52.97 72 ALA A C 1
ATOM 529 O O . ALA A 1 72 ? -3.267 8.954 30.723 1.00 52.97 72 ALA A O 1
ATOM 530 N N . GLU A 1 73 ? -2.326 10.030 32.450 1.00 52.72 73 GLU A N 1
ATOM 531 C CA . GLU A 1 73 ? -1.218 9.071 32.611 1.00 52.72 73 GLU A CA 1
ATOM 532 C C . GLU A 1 73 ? -1.700 7.672 33.023 1.00 52.72 73 GLU A C 1
ATOM 534 O O . GLU A 1 73 ? -1.292 6.667 32.433 1.00 52.72 73 GLU A O 1
ATOM 539 N N . HIS A 1 74 ? -2.632 7.592 33.979 1.00 56.66 74 HIS A N 1
ATOM 540 C CA . HIS A 1 74 ? -3.200 6.316 34.425 1.00 56.66 74 HIS A CA 1
ATOM 541 C C . HIS A 1 74 ? -3.990 5.608 33.307 1.00 56.66 74 HIS A C 1
ATOM 543 O O . HIS A 1 74 ? -4.068 4.376 33.253 1.00 56.66 74 HIS A O 1
ATOM 549 N N . LEU A 1 75 ? -4.573 6.384 32.391 1.00 54.16 75 LEU A N 1
ATOM 550 C CA . LEU A 1 75 ? -5.313 5.889 31.235 1.00 54.16 75 LEU A CA 1
ATOM 551 C C . LEU A 1 75 ? -4.377 5.275 30.191 1.00 54.16 75 LEU A C 1
ATOM 553 O O . LEU A 1 75 ? -4.625 4.166 29.729 1.00 54.16 75 LEU A O 1
ATOM 557 N N . VAL A 1 76 ? -3.286 5.966 29.847 1.00 54.41 76 VAL A N 1
ATOM 558 C CA . VAL A 1 76 ? -2.303 5.497 28.857 1.00 54.41 76 VAL A CA 1
ATOM 559 C C . VAL A 1 76 ? -1.705 4.148 29.270 1.00 54.41 76 VAL A C 1
ATOM 561 O O . VAL A 1 76 ? -1.695 3.223 28.457 1.00 54.41 76 VAL A O 1
ATOM 564 N N . ALA A 1 77 ? -1.328 3.995 30.543 1.00 53.69 77 ALA A N 1
ATOM 565 C CA . ALA A 1 77 ? -0.769 2.749 31.071 1.00 53.69 77 ALA A CA 1
ATOM 566 C C . ALA A 1 77 ? -1.766 1.569 31.042 1.00 53.69 77 ALA A C 1
ATOM 568 O O . ALA A 1 77 ? -1.395 0.445 30.703 1.00 53.69 77 ALA A O 1
ATOM 569 N N . ASN A 1 78 ? -3.047 1.808 31.354 1.00 53.44 78 ASN A N 1
ATOM 570 C CA . ASN A 1 78 ? -4.078 0.760 31.305 1.00 53.44 78 ASN A CA 1
ATOM 571 C C . ASN A 1 78 ? -4.463 0.366 29.876 1.00 53.44 78 ASN A C 1
ATOM 573 O O . ASN A 1 78 ? -4.802 -0.789 29.626 1.00 53.44 78 ASN A O 1
ATOM 577 N N . LEU A 1 79 ? -4.407 1.311 28.937 1.00 52.22 79 LEU A N 1
ATOM 578 C CA . LEU A 1 79 ? -4.681 1.049 27.532 1.00 52.22 79 LEU A CA 1
ATOM 579 C C . LEU A 1 79 ? -3.627 0.096 26.949 1.00 52.22 79 LEU A C 1
ATOM 581 O O . LEU A 1 79 ? -3.989 -0.965 26.443 1.00 52.22 79 LEU A O 1
ATOM 585 N N . GLU A 1 80 ? -2.337 0.427 27.048 1.00 53.62 80 GLU A N 1
ATOM 586 C CA . GLU A 1 80 ? -1.260 -0.333 26.386 1.00 53.62 80 GLU A CA 1
ATOM 587 C C . GLU A 1 80 ? -1.232 -1.828 26.747 1.00 53.62 80 GLU A C 1
ATOM 589 O O . GLU A 1 80 ? -1.003 -2.657 25.868 1.00 53.62 80 GLU A O 1
ATOM 594 N N . GLY A 1 81 ? -1.547 -2.199 27.994 1.00 48.44 81 GLY A N 1
ATOM 595 C CA . GLY A 1 81 ? -1.570 -3.603 28.422 1.00 48.44 81 GLY A CA 1
ATOM 596 C C . GLY A 1 81 ? -2.836 -4.388 28.047 1.00 48.44 81 GLY A C 1
ATOM 597 O O . GLY A 1 81 ? -2.818 -5.615 28.057 1.00 48.44 81 GLY A O 1
ATOM 598 N N . HIS A 1 82 ? -3.951 -3.717 27.749 1.00 52.25 82 HIS A N 1
ATOM 599 C CA . HIS A 1 82 ? -5.260 -4.368 27.634 1.00 52.25 82 HIS A CA 1
ATOM 600 C C . HIS A 1 82 ? -5.684 -4.681 26.201 1.00 52.25 82 HIS A C 1
ATOM 602 O O . HIS A 1 82 ? -6.328 -5.694 25.966 1.00 52.25 82 HIS A O 1
ATOM 608 N N . PHE A 1 83 ? -5.323 -3.865 25.218 1.00 51.06 83 PHE A N 1
ATOM 609 C CA . PHE A 1 83 ? -5.873 -4.000 23.862 1.00 51.06 83 PHE A CA 1
ATOM 610 C C . PHE A 1 83 ? -5.435 -5.275 23.144 1.00 51.06 83 PHE A C 1
ATOM 612 O O . PHE A 1 83 ? -6.243 -5.886 22.452 1.00 51.06 83 PHE A O 1
ATOM 619 N N . LEU A 1 84 ? -4.210 -5.747 23.386 1.00 53.91 84 LEU A N 1
ATOM 620 C CA . LEU A 1 84 ? -3.750 -7.033 22.853 1.00 53.91 84 LEU A CA 1
ATOM 621 C C . LEU A 1 84 ? -4.458 -8.242 23.502 1.00 53.91 84 LEU A C 1
ATOM 623 O O . LEU A 1 84 ? -4.445 -9.318 22.915 1.00 53.91 84 LEU A O 1
ATOM 627 N N . GLY A 1 85 ? -5.089 -8.074 24.675 1.00 51.78 85 GLY A N 1
ATOM 628 C CA . GLY A 1 85 ? -5.767 -9.149 25.417 1.00 51.78 85 GLY A CA 1
ATOM 629 C C . GLY A 1 85 ? -7.298 -9.049 25.516 1.00 51.78 85 GLY A C 1
ATOM 630 O O . GLY A 1 85 ? -7.934 -10.057 25.797 1.00 51.78 85 GLY A O 1
ATOM 631 N N . MET A 1 86 ? -7.890 -7.869 25.295 1.00 55.94 86 MET A N 1
ATOM 632 C CA . MET A 1 86 ? -9.313 -7.550 25.545 1.00 55.94 86 MET A CA 1
ATOM 633 C C . MET A 1 86 ? -10.051 -6.978 24.319 1.00 55.94 86 MET A C 1
ATOM 635 O O . MET A 1 86 ? -11.273 -6.854 24.307 1.00 55.94 86 MET A O 1
ATOM 639 N N . GLY A 1 87 ? -9.333 -6.619 23.249 1.00 62.34 87 GLY A N 1
ATOM 640 C CA . GLY A 1 87 ? -9.936 -6.038 22.047 1.00 62.34 87 GLY A CA 1
ATOM 641 C C . GLY A 1 87 ? -10.446 -4.593 22.214 1.00 62.34 87 GLY A C 1
ATOM 642 O O . GLY A 1 87 ? -10.489 -4.014 23.304 1.00 62.34 87 GLY A O 1
ATOM 643 N N . ALA A 1 88 ? -10.823 -3.968 21.093 1.00 63.28 88 ALA A N 1
ATOM 644 C CA . ALA A 1 88 ? -11.198 -2.549 21.033 1.00 63.28 88 ALA A CA 1
ATOM 645 C C . ALA A 1 88 ? -12.481 -2.214 21.794 1.00 63.28 88 ALA A C 1
ATOM 647 O O . ALA A 1 88 ? -12.579 -1.151 22.406 1.00 63.28 88 ALA A O 1
ATOM 648 N N . SER A 1 89 ? -13.450 -3.128 21.763 1.00 63.78 89 SER A N 1
ATOM 649 C CA . SER A 1 89 ? -14.743 -2.980 22.428 1.00 63.78 89 SER A CA 1
ATOM 650 C C . SER A 1 89 ? -14.577 -2.749 23.933 1.00 63.78 89 SER A C 1
ATOM 652 O O . SER A 1 89 ? -15.024 -1.729 24.455 1.00 63.78 89 SER A O 1
ATOM 654 N N . GLU A 1 90 ? -13.872 -3.654 24.612 1.00 67.31 90 GLU A N 1
ATOM 655 C CA . GLU A 1 90 ? -13.654 -3.595 26.062 1.00 67.31 90 GLU A CA 1
ATOM 656 C C . GLU A 1 90 ? -12.775 -2.405 26.464 1.00 67.31 90 GLU A C 1
ATOM 658 O O . GLU A 1 90 ? -12.959 -1.804 27.522 1.00 67.31 90 GLU A O 1
ATOM 663 N N . THR A 1 91 ? -11.845 -2.022 25.587 1.00 66.56 91 THR A N 1
ATOM 664 C CA . THR A 1 91 ? -10.986 -0.849 25.775 1.00 66.56 91 THR A CA 1
ATOM 665 C C . THR A 1 91 ? -11.812 0.440 25.801 1.00 66.56 91 THR A C 1
ATOM 667 O O . THR A 1 91 ? -11.630 1.272 26.689 1.00 66.56 91 THR A O 1
ATOM 670 N N . ILE A 1 92 ? -12.763 0.597 24.877 1.00 65.56 92 ILE A N 1
ATOM 671 C CA . ILE A 1 92 ? -13.645 1.772 24.824 1.00 65.56 92 ILE A CA 1
ATOM 672 C C . ILE A 1 92 ? -14.636 1.780 25.991 1.00 65.56 92 ILE A C 1
ATOM 674 O O . ILE A 1 92 ? -14.866 2.835 26.582 1.00 65.56 92 ILE A O 1
ATOM 678 N N . ASP A 1 93 ? -15.162 0.619 26.385 1.00 70.19 93 ASP A N 1
ATOM 679 C CA . ASP A 1 93 ? -16.026 0.517 27.566 1.00 70.19 93 ASP A CA 1
ATOM 680 C C . ASP A 1 93 ? -15.287 0.934 28.843 1.00 70.19 93 ASP A C 1
ATOM 682 O O . ASP A 1 93 ? -15.830 1.694 29.646 1.00 70.19 93 ASP A O 1
ATOM 686 N N . LYS A 1 94 ? -14.020 0.523 28.999 1.00 69.19 94 LYS A N 1
ATOM 687 C CA . LYS A 1 94 ? -13.157 0.962 30.108 1.00 69.19 94 LYS A CA 1
ATOM 688 C C . LYS A 1 94 ? -12.872 2.460 30.070 1.00 69.19 94 LYS A C 1
ATOM 690 O O . LYS A 1 94 ? -12.916 3.115 31.112 1.00 69.19 94 LYS A O 1
ATOM 695 N N . LEU A 1 95 ? -12.602 3.023 28.892 1.00 65.12 95 LEU A N 1
ATOM 696 C CA . LEU A 1 95 ? -12.408 4.469 28.727 1.00 65.12 95 LEU A CA 1
ATOM 697 C C . LEU A 1 95 ? -13.646 5.261 29.161 1.00 65.12 95 LEU A C 1
ATOM 699 O O . LEU A 1 95 ? -13.520 6.289 29.827 1.00 65.12 95 LEU A O 1
ATOM 703 N N . ARG A 1 96 ? -14.835 4.748 28.834 1.00 65.38 96 ARG A N 1
ATOM 704 C CA . ARG A 1 96 ? -16.115 5.327 29.245 1.00 65.38 96 ARG A CA 1
ATOM 705 C C . ARG A 1 96 ? -16.366 5.172 30.745 1.00 65.38 96 ARG A C 1
ATOM 707 O O . ARG A 1 96 ? -16.805 6.121 31.379 1.00 65.38 96 ARG A O 1
ATOM 714 N N . SER A 1 97 ? -16.094 4.003 31.328 1.00 66.00 97 SER A N 1
ATOM 715 C CA . SER A 1 97 ? -16.383 3.735 32.745 1.00 66.00 97 SER A CA 1
ATOM 716 C C . SER A 1 97 ? -15.424 4.437 33.711 1.00 66.00 97 SER A C 1
ATOM 718 O O . SER A 1 97 ? -15.765 4.637 34.872 1.00 66.00 97 SER A O 1
ATOM 720 N N . THR A 1 98 ? -14.217 4.784 33.257 1.00 60.34 98 THR A N 1
ATOM 721 C CA . THR A 1 98 ? -13.179 5.445 34.070 1.00 60.34 98 THR A CA 1
ATOM 722 C C . THR A 1 98 ? -13.139 6.967 33.902 1.00 60.34 98 THR A C 1
ATOM 724 O O . THR A 1 98 ? -12.309 7.622 34.532 1.00 60.34 98 THR A O 1
ATOM 727 N N . GLY A 1 99 ? -13.991 7.548 33.050 1.00 52.66 99 GLY A N 1
ATOM 728 C CA . GLY A 1 99 ? -14.033 8.984 32.771 1.00 52.66 99 GLY A CA 1
ATOM 729 C C . GLY A 1 99 ? -15.331 9.635 33.231 1.00 52.66 99 GLY A C 1
ATOM 730 O O . GLY A 1 99 ? -16.410 9.206 32.836 1.00 52.66 99 GLY A O 1
ATOM 731 N N . GLY A 1 100 ? -15.230 10.689 34.045 1.00 55.50 100 GLY A N 1
ATOM 732 C CA . GLY A 1 100 ? -16.357 11.577 34.346 1.00 55.50 100 GLY A CA 1
ATOM 733 C C . GLY A 1 100 ? -16.931 12.261 33.092 1.00 55.50 100 GLY A C 1
ATOM 734 O O . GLY A 1 100 ? -16.405 12.112 31.992 1.00 55.50 100 GLY A O 1
ATOM 735 N N . GLN A 1 101 ? -18.010 13.035 33.267 1.00 52.06 101 GLN A N 1
ATOM 736 C CA . GLN A 1 101 ? -18.911 13.549 32.213 1.00 52.06 101 GLN A CA 1
ATOM 737 C C . GLN A 1 101 ? -18.293 14.428 31.092 1.00 52.06 101 GLN A C 1
ATOM 739 O O . GLN A 1 101 ? -19.032 14.855 30.211 1.00 52.06 101 GLN A O 1
ATOM 744 N N . SER A 1 102 ? -16.980 14.681 31.068 1.00 54.00 102 SER A N 1
ATOM 745 C CA . SER A 1 102 ? -16.310 15.569 30.097 1.00 54.00 102 SER A CA 1
ATOM 746 C C . SER A 1 102 ? -15.056 14.917 29.486 1.00 54.00 102 SER A C 1
ATOM 748 O O . SER A 1 102 ? -13.940 15.414 29.624 1.00 54.00 102 SER A O 1
ATOM 750 N N . ARG A 1 103 ? -15.198 13.750 28.839 1.00 68.50 103 ARG A N 1
ATOM 751 C CA . ARG A 1 103 ? -14.105 13.130 28.063 1.00 68.50 103 ARG A CA 1
ATOM 752 C C . ARG A 1 103 ? -14.497 12.922 26.610 1.00 68.50 103 ARG A C 1
ATOM 754 O O . ARG A 1 103 ? -15.576 12.415 26.316 1.00 68.50 103 ARG A O 1
ATOM 761 N N . SER A 1 104 ? -13.574 13.263 25.713 1.00 78.00 104 SER A N 1
ATOM 762 C CA . SER A 1 104 ? -13.669 12.922 24.295 1.00 78.00 104 SER A CA 1
ATOM 763 C C . SER A 1 104 ? -12.691 11.801 23.955 1.00 78.00 104 SER A C 1
ATOM 765 O O . SER A 1 104 ? -11.537 11.810 24.391 1.00 78.00 104 SER A O 1
ATOM 767 N N . ILE A 1 105 ? -13.162 10.824 23.183 1.00 82.81 105 ILE A N 1
ATOM 768 C CA . ILE A 1 105 ? -12.343 9.761 22.591 1.00 82.81 105 ILE A CA 1
ATOM 769 C C . ILE A 1 105 ? -12.290 10.018 21.093 1.00 82.81 105 ILE A C 1
ATOM 771 O O . ILE A 1 105 ? -13.316 10.327 20.496 1.00 82.81 105 ILE A O 1
ATOM 775 N N . SER A 1 106 ? -11.124 9.865 20.473 1.00 88.69 106 SER A N 1
ATOM 776 C CA . SER A 1 106 ? -10.984 9.922 19.022 1.00 88.69 106 SER A CA 1
ATOM 777 C C . SER A 1 106 ? -10.335 8.665 18.456 1.00 88.69 106 SER A C 1
ATOM 779 O O . SER A 1 106 ? -9.474 8.046 19.081 1.00 88.69 106 SER A O 1
ATOM 781 N N . LEU A 1 107 ? -10.784 8.289 17.266 1.00 90.06 107 LEU A N 1
ATOM 782 C CA . LEU A 1 107 ? -10.316 7.189 16.446 1.00 90.06 107 LEU A CA 1
ATOM 783 C C . LEU A 1 107 ? -9.730 7.769 15.161 1.00 90.06 107 LEU A C 1
ATOM 785 O O . LEU A 1 107 ? -10.424 8.475 14.433 1.00 90.06 107 LEU A O 1
ATOM 789 N N . ASN A 1 108 ? -8.493 7.400 14.852 1.00 94.75 108 ASN A N 1
ATOM 790 C CA . ASN A 1 108 ? -7.893 7.550 13.535 1.00 94.75 108 ASN A CA 1
ATOM 791 C C . ASN A 1 108 ? -7.405 6.180 13.074 1.00 94.75 108 ASN A C 1
ATOM 793 O O . ASN A 1 108 ? -6.524 5.599 13.698 1.00 94.75 108 ASN A O 1
ATOM 797 N N . ALA A 1 109 ? -7.976 5.641 12.008 1.00 95.44 109 ALA A N 1
ATOM 798 C CA . ALA A 1 109 ? -7.617 4.328 11.497 1.00 95.44 109 ALA A CA 1
ATOM 799 C C . ALA A 1 109 ? -7.495 4.336 9.976 1.00 95.44 109 ALA A C 1
ATOM 801 O O . ALA A 1 109 ? -8.198 5.089 9.299 1.00 95.44 109 ALA A O 1
ATOM 802 N N . PHE A 1 110 ? -6.624 3.481 9.447 1.00 96.56 110 PHE A N 1
ATOM 803 C CA . PHE A 1 110 ? -6.503 3.234 8.017 1.00 96.56 110 PHE A CA 1
ATOM 804 C C . PHE A 1 110 ? -6.213 1.758 7.726 1.00 96.56 110 PHE A C 1
ATOM 806 O O . PHE A 1 110 ? -5.663 1.028 8.554 1.00 96.56 110 PHE A O 1
ATOM 813 N N . ASP A 1 111 ? -6.581 1.327 6.528 1.00 96.44 111 ASP A N 1
ATOM 814 C CA . ASP A 1 111 ? -6.279 0.013 5.974 1.00 96.44 111 ASP A CA 1
ATOM 815 C C . ASP A 1 111 ? -5.987 0.178 4.481 1.00 96.44 111 ASP A C 1
ATOM 817 O O . ASP A 1 111 ? -6.861 0.608 3.723 1.00 96.44 111 ASP A O 1
ATOM 821 N N . SER A 1 112 ? -4.747 -0.104 4.076 1.00 95.25 112 SER A N 1
ATOM 822 C CA . SER A 1 112 ? -4.283 0.130 2.706 1.00 95.25 112 SER A CA 1
ATOM 823 C C . SER A 1 112 ? -4.916 -0.834 1.707 1.00 95.25 112 SER A C 1
ATOM 825 O O . SER A 1 112 ? -5.131 -0.453 0.563 1.00 95.25 112 SER A O 1
ATOM 827 N N . LEU A 1 113 ? -5.231 -2.058 2.142 1.00 94.56 113 LEU A N 1
ATOM 828 C CA . LEU A 1 113 ? -5.750 -3.112 1.274 1.00 94.56 113 LEU A CA 1
ATOM 829 C C . LEU A 1 113 ? -7.160 -2.776 0.768 1.00 94.56 113 LEU A C 1
ATOM 831 O O . LEU A 1 113 ? -7.462 -2.991 -0.399 1.00 94.56 113 LEU A O 1
ATOM 835 N N . ASP A 1 114 ? -7.997 -2.194 1.630 1.00 93.25 114 ASP A N 1
ATOM 836 C CA . ASP A 1 114 ? -9.339 -1.728 1.261 1.00 93.25 114 ASP A CA 1
ATOM 837 C C . ASP A 1 114 ? -9.371 -0.233 0.867 1.00 93.25 114 ASP A C 1
ATOM 839 O O . ASP A 1 114 ? -10.456 0.321 0.683 1.00 93.25 114 ASP A O 1
ATOM 843 N N . ALA A 1 115 ? -8.217 0.449 0.824 1.00 92.94 115 ALA A N 1
ATOM 844 C CA . ALA A 1 115 ? -8.104 1.907 0.674 1.00 92.94 115 ALA A CA 1
ATOM 845 C C . ALA A 1 115 ? -9.060 2.689 1.606 1.00 92.94 115 ALA A C 1
ATOM 847 O O . ALA A 1 115 ? -9.667 3.694 1.227 1.00 92.94 115 ALA A O 1
ATOM 848 N N . SER A 1 116 ? -9.223 2.205 2.841 1.00 95.19 116 SER A N 1
ATOM 849 C CA . SER A 1 116 ? -10.228 2.711 3.781 1.00 95.19 116 SER A CA 1
ATOM 850 C C . SER A 1 116 ? -9.594 3.489 4.929 1.00 95.19 116 SER A C 1
ATOM 852 O O . SER A 1 116 ? -8.527 3.126 5.425 1.00 95.19 116 SER A O 1
ATOM 854 N N . HIS A 1 117 ? -10.261 4.562 5.360 1.00 96.19 117 HIS A N 1
ATOM 855 C CA . HIS A 1 117 ? -9.866 5.344 6.527 1.00 96.19 117 HIS A CA 1
ATOM 856 C C . HIS A 1 117 ? -11.077 5.707 7.394 1.00 96.19 117 HIS A C 1
ATOM 858 O O . HIS A 1 117 ? -12.221 5.749 6.931 1.00 96.19 117 HIS A O 1
ATOM 864 N N . ALA A 1 118 ? -10.831 5.966 8.673 1.00 94.50 118 ALA A N 1
ATOM 865 C CA . ALA A 1 118 ? -11.813 6.521 9.588 1.00 94.50 118 ALA A CA 1
ATOM 866 C C . ALA A 1 118 ? -11.148 7.528 10.520 1.00 94.50 118 ALA A C 1
ATOM 868 O O . ALA A 1 118 ? -10.195 7.187 11.213 1.00 94.50 118 ALA A O 1
ATOM 869 N N . ALA A 1 119 ? -11.701 8.736 10.563 1.00 94.38 119 ALA A N 1
ATOM 870 C CA . ALA A 1 119 ? -11.399 9.753 11.557 1.00 94.38 119 ALA A CA 1
ATOM 871 C C . ALA A 1 119 ? -12.712 10.116 12.259 1.00 94.38 119 ALA A C 1
ATOM 873 O O . ALA A 1 119 ? -13.650 10.589 11.614 1.00 94.38 119 ALA A O 1
ATOM 874 N N . GLN A 1 120 ? -12.829 9.809 13.548 1.00 90.31 120 GLN A N 1
ATOM 875 C CA . GLN A 1 120 ? -14.039 10.059 14.332 1.00 90.31 120 GLN A CA 1
ATOM 876 C C . GLN A 1 120 ? -13.695 10.464 15.753 1.00 90.31 120 GLN A C 1
ATOM 878 O O . GLN A 1 120 ? -12.717 9.981 16.308 1.00 90.31 120 GLN A O 1
ATOM 883 N N . SER A 1 121 ? -14.553 11.276 16.358 1.00 88.00 121 SER A N 1
ATOM 884 C CA . SER A 1 121 ? -14.489 11.596 17.779 1.00 88.00 121 SER A CA 1
ATOM 885 C C . SER A 1 121 ? -15.865 11.421 18.401 1.00 88.00 121 SER A C 1
ATOM 887 O O . SER A 1 121 ? -16.875 11.681 17.750 1.00 88.00 121 SER A O 1
ATOM 889 N N . ALA A 1 122 ? -15.893 10.979 19.651 1.00 83.56 122 ALA A N 1
ATOM 890 C CA . ALA A 1 122 ? -17.096 10.806 20.442 1.00 83.56 122 ALA A CA 1
ATOM 891 C C . ALA A 1 122 ? -16.936 11.519 21.783 1.00 83.56 122 ALA A C 1
ATOM 893 O O . ALA A 1 122 ? -15.908 11.380 22.449 1.00 83.56 122 ALA A O 1
ATOM 894 N N . SER A 1 123 ? -17.963 12.271 22.163 1.00 78.12 123 SER A N 1
ATOM 895 C CA . SER A 1 123 ? -18.089 12.938 23.466 1.00 78.12 123 SER A CA 1
ATOM 896 C C . SER A 1 123 ? -19.448 12.675 24.122 1.00 78.12 123 SER A C 1
ATOM 898 O O . SER A 1 123 ? -19.682 13.120 25.240 1.00 78.12 123 SER A O 1
ATOM 900 N N . ASP A 1 124 ? -20.347 11.954 23.445 1.00 70.69 124 ASP A N 1
ATOM 901 C CA . ASP A 1 124 ? -21.673 11.591 23.938 1.00 70.69 124 ASP A CA 1
ATOM 902 C C . ASP A 1 124 ? -21.973 10.098 23.717 1.00 70.69 124 ASP A C 1
ATOM 904 O O . ASP A 1 124 ? -21.294 9.396 22.968 1.00 70.69 124 ASP A O 1
ATOM 908 N N . SER A 1 125 ? -23.002 9.589 24.398 1.00 64.56 125 SER A N 1
ATOM 909 C CA . SER A 1 125 ? -23.319 8.153 24.405 1.00 64.56 125 SER A CA 1
ATOM 910 C C . SER A 1 125 ? -23.641 7.550 23.030 1.00 64.56 125 SER A C 1
ATOM 912 O O . SER A 1 125 ? -23.202 6.432 22.776 1.00 64.56 125 SER A O 1
ATOM 914 N N . MET A 1 126 ? -24.340 8.265 22.137 1.00 62.25 126 MET A N 1
ATOM 915 C CA . MET A 1 126 ? -24.657 7.754 20.793 1.00 62.25 126 MET A CA 1
ATOM 916 C C . MET A 1 126 ? -23.419 7.708 19.892 1.00 62.25 126 MET A C 1
ATOM 918 O O . MET A 1 126 ? -23.242 6.754 19.137 1.00 62.25 126 MET A O 1
ATOM 922 N N . THR A 1 127 ? -22.533 8.701 19.991 1.00 76.75 127 THR A N 1
ATOM 923 C CA . THR A 1 127 ? -21.287 8.730 19.211 1.00 76.75 127 THR A CA 1
ATOM 924 C C . THR A 1 127 ? -20.278 7.680 19.684 1.00 76.75 127 THR A C 1
ATOM 926 O O . THR A 1 127 ? -19.461 7.218 18.882 1.00 76.75 127 THR A 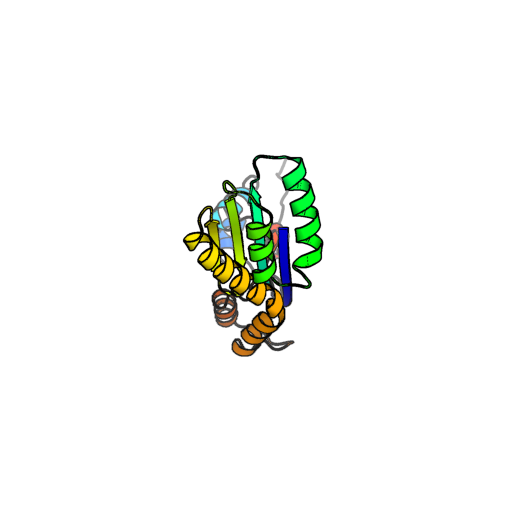O 1
ATOM 929 N N . PHE A 1 128 ? -20.362 7.227 20.944 1.00 77.56 128 PHE A N 1
ATOM 930 C CA . PHE A 1 128 ? -19.492 6.168 21.468 1.00 77.56 128 PHE A CA 1
ATOM 931 C C . PHE A 1 128 ? -19.752 4.795 20.846 1.00 77.56 128 PHE A C 1
ATOM 933 O O . PHE A 1 128 ? -18.785 4.106 20.520 1.00 77.56 128 PHE A O 1
ATOM 940 N N . ASP A 1 129 ? -21.008 4.391 20.648 1.00 79.94 129 ASP A N 1
ATOM 941 C CA . ASP A 1 129 ? -21.319 3.066 20.090 1.00 79.94 129 ASP A CA 1
ATOM 942 C C . ASP A 1 129 ? -20.845 2.941 18.633 1.00 79.94 129 ASP A C 1
ATOM 944 O O . ASP A 1 129 ? -20.282 1.918 18.226 1.00 79.94 129 ASP A O 1
ATOM 948 N N . ASP A 1 130 ? -20.977 4.018 17.857 1.00 85.19 130 ASP A N 1
ATOM 949 C CA . ASP A 1 130 ? -20.456 4.085 16.493 1.00 85.19 130 ASP A CA 1
ATOM 950 C C . ASP A 1 130 ? -18.927 4.055 16.449 1.00 85.19 130 ASP A C 1
ATOM 952 O O . ASP A 1 130 ? -18.351 3.287 15.668 1.00 85.19 130 ASP A O 1
ATOM 956 N N . LEU A 1 131 ? -18.267 4.831 17.316 1.00 85.94 131 LEU A N 1
ATOM 957 C CA . LEU A 1 131 ? -16.809 4.827 17.441 1.00 85.94 131 LEU A CA 1
ATOM 958 C C . LEU A 1 131 ? -16.305 3.434 17.839 1.00 85.94 131 LEU A C 1
ATOM 960 O O . LEU A 1 131 ? -15.346 2.930 17.252 1.00 85.94 131 LEU A O 1
ATOM 964 N N . LYS A 1 132 ? -16.995 2.769 18.769 1.00 83.38 132 LYS A N 1
ATOM 965 C CA . LYS A 1 132 ? -16.704 1.406 19.227 1.00 83.38 132 LYS A CA 1
ATOM 966 C C . LYS A 1 132 ? -16.818 0.376 18.118 1.00 83.38 132 LYS A C 1
ATOM 968 O O . LYS A 1 132 ? -15.908 -0.440 17.932 1.00 83.38 132 LYS A O 1
ATOM 973 N N . ARG A 1 133 ? -17.897 0.440 17.341 1.00 87.19 133 ARG A N 1
ATOM 974 C CA . ARG A 1 133 ? -18.103 -0.423 16.177 1.00 87.19 133 ARG A CA 1
ATOM 975 C C . ARG A 1 133 ? -16.990 -0.234 15.146 1.00 87.19 133 ARG A C 1
ATOM 977 O O . ARG A 1 133 ? -16.398 -1.225 14.718 1.00 87.19 133 ARG A O 1
ATOM 984 N N . LYS A 1 134 ? -16.651 1.013 14.789 1.00 91.44 134 LYS A N 1
ATOM 985 C CA . LYS A 1 134 ? -15.575 1.284 13.819 1.00 91.44 134 LYS A CA 1
ATOM 986 C C . LYS A 1 134 ? -14.204 0.858 14.334 1.00 91.44 134 LYS A C 1
ATOM 988 O O . LYS A 1 134 ? -13.462 0.216 13.597 1.00 91.44 134 LYS A O 1
ATOM 993 N N . ALA A 1 135 ? -13.876 1.153 15.589 1.00 88.19 135 ALA A N 1
ATOM 994 C CA . ALA A 1 135 ? -12.607 0.749 16.187 1.00 88.19 135 ALA A CA 1
ATOM 995 C C . ALA A 1 135 ? -12.443 -0.779 16.184 1.00 88.19 135 ALA A C 1
ATOM 997 O O . ALA A 1 135 ? -11.394 -1.284 15.794 1.00 88.19 135 ALA A O 1
ATOM 998 N N . THR A 1 136 ? -13.501 -1.516 16.535 1.00 87.19 136 THR A N 1
ATOM 999 C CA . THR A 1 136 ? -13.506 -2.989 16.511 1.00 87.19 136 THR A CA 1
ATOM 1000 C C . THR A 1 136 ? -13.340 -3.534 15.095 1.00 87.19 136 THR A C 1
ATOM 1002 O O . THR A 1 136 ? -12.560 -4.463 14.878 1.00 87.19 136 THR A O 1
ATOM 1005 N N . GLN A 1 137 ? -14.016 -2.930 14.114 1.00 92.38 137 GLN A N 1
ATOM 1006 C CA . GLN A 1 137 ? -13.880 -3.308 12.709 1.00 92.38 137 GLN A CA 1
ATOM 1007 C C . GLN A 1 137 ? -12.438 -3.131 12.214 1.00 92.38 137 GLN A C 1
ATOM 1009 O O . GLN A 1 137 ? -11.863 -4.070 11.668 1.00 92.38 137 GLN A O 1
ATOM 1014 N N . TYR A 1 138 ? -11.839 -1.953 12.412 1.00 93.00 138 TYR A N 1
ATOM 1015 C CA . TYR A 1 138 ? -10.466 -1.692 11.969 1.00 93.00 138 TYR A CA 1
ATOM 1016 C C . TYR A 1 138 ? -9.432 -2.520 12.736 1.00 93.00 138 TYR A C 1
ATOM 1018 O O . TYR A 1 138 ? -8.452 -2.965 12.147 1.00 93.00 138 TYR A O 1
ATOM 1026 N N . MET A 1 139 ? -9.658 -2.789 14.022 1.00 89.44 139 MET A N 1
ATOM 1027 C CA . MET A 1 139 ? -8.784 -3.675 14.784 1.00 89.44 139 MET A CA 1
ATOM 1028 C C . MET A 1 139 ? -8.826 -5.108 14.248 1.00 89.44 139 MET A C 1
ATOM 1030 O O . MET A 1 139 ? -7.776 -5.710 14.053 1.00 89.44 139 MET A O 1
ATOM 1034 N N . SER A 1 140 ? -10.018 -5.631 13.945 1.00 89.62 140 SER A N 1
ATOM 1035 C CA . SER A 1 140 ? -10.164 -6.966 13.344 1.00 89.62 140 SER A CA 1
ATOM 1036 C C . SER A 1 140 ? -9.455 -7.029 11.989 1.00 89.62 140 SER A C 1
ATOM 1038 O O . SER A 1 140 ? -8.663 -7.934 11.743 1.00 89.62 140 SER A O 1
ATOM 1040 N N . LYS A 1 141 ? -9.632 -5.998 11.148 1.00 93.31 141 LYS A N 1
ATOM 1041 C CA . LYS A 1 141 ? -8.909 -5.855 9.874 1.00 93.31 141 LYS A CA 1
ATOM 1042 C C . LYS A 1 141 ? -7.388 -5.878 10.041 1.00 93.31 141 LYS A C 1
ATOM 1044 O O . LYS A 1 141 ? -6.717 -6.523 9.236 1.00 93.31 141 LYS A O 1
ATOM 1049 N N . ALA A 1 142 ? -6.864 -5.188 11.056 1.00 91.50 142 ALA A N 1
ATOM 1050 C CA . ALA A 1 142 ? -5.434 -5.117 11.340 1.00 91.50 142 ALA A CA 1
ATOM 1051 C C . ALA A 1 142 ? -4.868 -6.452 11.851 1.00 91.50 142 ALA A C 1
ATOM 1053 O O . ALA A 1 142 ? -3.737 -6.796 11.511 1.00 91.50 142 ALA A O 1
ATOM 1054 N N . LEU A 1 143 ? -5.637 -7.207 12.642 1.00 89.25 143 LEU A N 1
ATOM 1055 C CA . LEU A 1 143 ? -5.250 -8.536 13.132 1.00 89.25 143 LEU A CA 1
ATOM 1056 C C . LEU A 1 143 ? -5.277 -9.588 12.013 1.00 89.25 143 LEU A C 1
ATOM 1058 O O . LEU A 1 143 ? -4.390 -10.430 11.933 1.00 89.25 143 LEU A O 1
ATOM 1062 N N . GLU A 1 144 ? -6.253 -9.500 11.109 1.00 93.31 144 GLU A N 1
ATOM 1063 C CA . GLU A 1 144 ? -6.428 -10.421 9.976 1.00 93.31 144 GLU A CA 1
ATOM 1064 C C . GLU A 1 144 ? -5.643 -10.003 8.718 1.00 93.31 144 GLU A C 1
ATOM 1066 O O . GLU A 1 144 ? -5.816 -10.591 7.647 1.00 93.31 144 GLU A O 1
ATOM 1071 N N . LEU A 1 145 ? -4.796 -8.970 8.804 1.00 95.62 145 LEU A N 1
ATOM 1072 C CA . LEU A 1 145 ? -4.160 -8.359 7.633 1.00 95.62 145 LEU A CA 1
ATOM 1073 C C . LEU A 1 145 ? -3.353 -9.372 6.810 1.00 95.62 145 LEU A C 1
ATOM 1075 O O . LEU A 1 145 ? -3.476 -9.391 5.587 1.00 95.62 145 LEU A O 1
ATOM 1079 N N . GLY A 1 146 ? -2.579 -10.245 7.462 1.00 94.88 146 GLY A N 1
ATOM 1080 C CA . GLY A 1 146 ? -1.789 -11.275 6.776 1.00 94.88 146 GLY A CA 1
ATOM 1081 C C . GLY A 1 146 ? -2.654 -12.229 5.946 1.00 94.88 146 GLY A C 1
ATOM 1082 O O . GLY A 1 146 ? -2.390 -12.444 4.762 1.00 94.88 146 GLY A O 1
ATOM 1083 N N . ASP A 1 147 ? -3.740 -12.737 6.529 1.00 95.81 147 ASP A N 1
ATOM 1084 C CA . ASP A 1 147 ? -4.676 -13.631 5.840 1.00 95.81 147 ASP A CA 1
ATOM 1085 C C . ASP A 1 147 ? -5.393 -12.928 4.687 1.00 95.81 147 ASP A C 1
ATOM 1087 O O . ASP A 1 147 ? -5.608 -13.516 3.624 1.00 95.81 147 ASP A O 1
ATOM 1091 N N . AR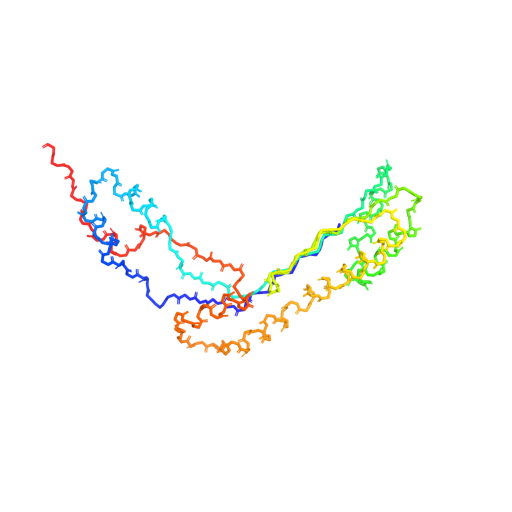G A 1 148 ? -5.764 -11.658 4.875 1.00 96.88 148 ARG A N 1
ATOM 1092 C CA . ARG A 1 148 ? -6.413 -10.847 3.839 1.00 96.88 148 ARG A CA 1
ATOM 1093 C C . ARG A 1 148 ? -5.476 -10.587 2.662 1.00 96.88 148 ARG A C 1
ATOM 1095 O O . ARG A 1 148 ? -5.882 -10.806 1.522 1.00 96.88 148 ARG A O 1
ATOM 1102 N N . VAL A 1 149 ? -4.227 -10.208 2.926 1.00 96.75 149 VAL A N 1
ATOM 1103 C CA . VAL A 1 149 ? -3.188 -10.022 1.900 1.00 96.75 149 VAL A CA 1
ATOM 1104 C C . VAL A 1 149 ? -2.983 -11.315 1.102 1.00 96.75 149 VAL A C 1
ATOM 1106 O O . VAL A 1 149 ? -3.030 -11.290 -0.128 1.00 96.75 149 VAL A O 1
ATOM 1109 N N . ASN A 1 150 ? -2.865 -12.462 1.779 1.00 94.81 150 ASN A N 1
ATOM 1110 C CA . ASN A 1 150 ? -2.733 -13.764 1.117 1.00 94.81 150 ASN A CA 1
ATOM 1111 C C . ASN A 1 150 ? -3.950 -14.107 0.241 1.00 94.81 150 ASN A C 1
ATOM 1113 O O . ASN A 1 150 ? -3.790 -14.564 -0.891 1.00 94.81 150 ASN A O 1
ATOM 1117 N N . LYS A 1 151 ? -5.173 -13.846 0.720 1.00 95.31 151 LYS A N 1
ATOM 1118 C CA . LYS A 1 151 ? -6.405 -14.059 -0.062 1.00 95.31 151 LYS A CA 1
ATOM 1119 C C . LYS A 1 151 ? -6.440 -13.202 -1.328 1.00 95.31 151 LYS A C 1
ATOM 1121 O O . LYS A 1 151 ? -6.858 -13.694 -2.376 1.00 95.31 151 LYS A O 1
ATOM 1126 N N . VAL A 1 152 ? -6.020 -11.937 -1.256 1.00 95.25 152 VAL A N 1
ATOM 1127 C CA . VAL A 1 152 ? -5.965 -11.054 -2.434 1.00 95.25 152 VAL A CA 1
ATOM 1128 C C . VAL A 1 152 ? -4.902 -11.540 -3.420 1.00 95.25 152 VAL A C 1
ATOM 1130 O O . VAL A 1 152 ? -5.198 -11.668 -4.606 1.00 95.25 152 VAL A O 1
ATOM 1133 N N . ALA A 1 153 ? -3.714 -11.913 -2.942 1.00 93.38 153 ALA A N 1
ATOM 1134 C CA . ALA A 1 153 ? -2.647 -12.452 -3.787 1.00 93.38 153 ALA A CA 1
ATOM 1135 C C . ALA A 1 153 ? -3.074 -13.715 -4.554 1.00 93.38 153 ALA A C 1
ATOM 1137 O O . ALA A 1 153 ? -2.847 -13.818 -5.761 1.00 93.38 153 ALA A O 1
ATOM 1138 N N . GLN A 1 154 ? -3.772 -14.637 -3.882 1.00 92.38 154 GLN A N 1
ATOM 1139 C CA . GLN A 1 154 ? -4.316 -15.848 -4.505 1.00 92.38 154 GLN A CA 1
ATOM 1140 C C . GLN A 1 154 ? -5.342 -15.532 -5.600 1.00 92.38 154 GLN A C 1
ATOM 1142 O O . GLN A 1 154 ? -5.298 -16.136 -6.670 1.00 92.38 154 GLN A O 1
ATOM 1147 N N . ARG A 1 155 ? -6.239 -14.560 -5.375 1.00 92.44 155 ARG A N 1
ATOM 1148 C CA . ARG A 1 155 ? -7.226 -14.124 -6.384 1.00 92.44 155 ARG A CA 1
ATOM 1149 C C . ARG A 1 155 ? -6.570 -13.516 -7.620 1.00 92.44 155 ARG A C 1
ATOM 1151 O O . ARG A 1 155 ? -7.068 -13.719 -8.721 1.00 92.44 155 ARG A O 1
ATOM 1158 N N . GLN A 1 156 ? -5.454 -12.812 -7.436 1.00 90.56 156 GLN A N 1
ATOM 1159 C CA . GLN A 1 156 ? -4.664 -12.240 -8.529 1.00 90.56 156 GLN A CA 1
ATOM 1160 C C . GLN A 1 156 ? -3.756 -13.272 -9.223 1.00 90.56 156 GLN A C 1
ATOM 1162 O O . GLN A 1 156 ? -3.046 -12.945 -10.173 1.00 90.56 156 GLN A O 1
ATOM 1167 N N . GLY A 1 157 ? -3.766 -14.531 -8.769 1.00 87.12 157 GLY A N 1
ATOM 1168 C CA . GLY A 1 157 ? -2.938 -15.593 -9.332 1.00 87.12 157 GLY A CA 1
ATOM 1169 C C . GLY A 1 157 ? -1.439 -15.342 -9.160 1.00 87.12 157 GLY A C 1
ATOM 1170 O O . GLY A 1 157 ? -0.646 -15.763 -10.009 1.00 87.12 157 GLY A O 1
ATOM 1171 N N . ILE A 1 158 ? -1.054 -14.628 -8.097 1.00 84.69 158 ILE A N 1
ATOM 1172 C CA . ILE A 1 158 ? 0.345 -14.386 -7.751 1.00 84.69 158 ILE A CA 1
ATOM 1173 C C . ILE A 1 158 ? 0.860 -15.628 -7.033 1.00 84.69 158 ILE A C 1
ATOM 1175 O O . ILE A 1 158 ? 0.596 -15.848 -5.853 1.00 84.69 158 ILE A O 1
ATOM 1179 N N . PHE A 1 159 ? 1.594 -16.440 -7.780 1.00 75.38 159 PHE A N 1
ATOM 1180 C CA . PHE A 1 159 ? 2.332 -17.589 -7.278 1.00 75.38 159 PHE A CA 1
ATOM 1181 C C . PHE A 1 159 ? 3.819 -17.353 -7.541 1.00 75.38 159 PHE A C 1
ATOM 1183 O O . PHE A 1 159 ? 4.179 -16.638 -8.483 1.00 75.38 159 PHE A O 1
ATOM 1190 N N . GLU A 1 160 ? 4.680 -17.919 -6.698 1.00 70.38 160 GLU A N 1
ATOM 1191 C CA . GLU A 1 160 ? 6.124 -17.714 -6.795 1.00 70.38 160 GLU A CA 1
ATOM 1192 C C . GLU A 1 160 ? 6.645 -18.025 -8.211 1.00 70.38 160 GLU A C 1
ATOM 1194 O O . GLU A 1 160 ? 6.215 -18.979 -8.858 1.00 70.38 160 GLU A O 1
ATOM 1199 N N . THR A 1 161 ? 7.603 -17.217 -8.679 1.00 67.25 161 THR A N 1
ATOM 1200 C CA . THR A 1 161 ? 8.401 -17.405 -9.913 1.00 67.25 161 THR A CA 1
ATOM 1201 C C . THR A 1 161 ? 7.728 -17.179 -11.277 1.00 67.25 161 THR A C 1
ATOM 1203 O O . THR A 1 161 ? 8.290 -17.553 -12.305 1.00 67.25 161 THR A O 1
ATOM 1206 N N . LYS A 1 162 ? 6.580 -16.494 -11.348 1.00 80.12 162 LYS A N 1
ATOM 1207 C CA . LYS A 1 162 ? 5.936 -16.168 -12.634 1.00 80.12 162 LYS A CA 1
ATOM 1208 C C . LYS A 1 162 ? 6.300 -14.769 -13.153 1.00 80.12 162 LYS A C 1
ATOM 1210 O O . LYS A 1 162 ? 6.205 -13.786 -12.424 1.00 80.12 162 LYS A O 1
ATOM 1215 N N . SER A 1 163 ? 6.641 -14.658 -14.440 1.00 87.19 163 SER A N 1
ATOM 1216 C CA . SER A 1 163 ? 6.691 -13.363 -15.133 1.00 87.19 163 SER A CA 1
ATOM 1217 C C . SER A 1 163 ? 5.287 -12.777 -15.268 1.00 87.19 163 SER A C 1
ATOM 1219 O O . SER A 1 163 ? 4.355 -13.465 -15.691 1.00 87.19 163 SER A O 1
ATOM 1221 N N . LEU A 1 164 ? 5.142 -11.501 -14.926 1.00 90.12 164 LEU A N 1
ATOM 1222 C CA . LEU A 1 164 ? 3.876 -10.781 -14.996 1.00 90.12 164 LEU A CA 1
ATOM 1223 C C . LEU A 1 164 ? 3.884 -9.822 -16.185 1.00 90.12 164 LEU A C 1
ATOM 1225 O O . LEU A 1 164 ? 4.890 -9.178 -16.479 1.00 90.12 164 LEU A O 1
ATOM 1229 N N . SER A 1 165 ? 2.748 -9.738 -16.869 1.00 90.31 165 SER A N 1
ATOM 1230 C CA . SER A 1 165 ? 2.480 -8.676 -17.839 1.00 90.31 165 SER A CA 1
ATOM 1231 C C . SER A 1 165 ? 2.154 -7.359 -17.128 1.00 90.31 165 SER A C 1
ATOM 1233 O O . SER A 1 165 ? 1.738 -7.358 -15.970 1.00 90.31 165 SER A O 1
ATOM 1235 N N . ILE A 1 166 ? 2.285 -6.237 -17.840 1.00 88.38 166 ILE A N 1
ATOM 1236 C CA . ILE A 1 166 ? 1.951 -4.903 -17.310 1.00 88.38 166 ILE A CA 1
ATOM 1237 C C . ILE A 1 166 ? 0.491 -4.852 -16.839 1.00 88.38 166 ILE A C 1
ATOM 1239 O O . ILE A 1 166 ? 0.238 -4.447 -15.713 1.00 88.38 166 ILE A O 1
ATOM 1243 N N . SER A 1 167 ? -0.448 -5.389 -17.623 1.00 91.12 167 SER A N 1
ATOM 1244 C CA . SER A 1 167 ? -1.866 -5.441 -17.243 1.00 91.12 167 SER A CA 1
ATOM 1245 C C . SER A 1 167 ? -2.128 -6.242 -15.963 1.00 91.12 167 SER A C 1
ATOM 1247 O O . SER A 1 167 ? -3.077 -5.963 -15.239 1.00 91.12 167 SER A O 1
ATOM 1249 N N . GLN A 1 168 ? -1.301 -7.252 -15.665 1.00 92.12 168 GLN A N 1
ATOM 1250 C CA . GLN A 1 168 ? -1.393 -7.961 -14.387 1.00 92.12 168 GLN A CA 1
ATOM 1251 C C . GLN A 1 168 ? -0.850 -7.109 -13.240 1.00 92.12 168 GLN A C 1
ATOM 1253 O O . GLN A 1 168 ? -1.426 -7.134 -12.160 1.00 92.12 168 GLN A O 1
ATOM 1258 N N . CYS A 1 169 ? 0.223 -6.347 -13.457 1.00 92.56 169 CYS A N 1
ATOM 1259 C CA . CYS A 1 169 ? 0.700 -5.383 -12.466 1.00 92.56 169 CYS A CA 1
ATOM 1260 C C . CYS A 1 169 ? -0.364 -4.315 -12.166 1.00 92.56 169 CYS A C 1
ATOM 1262 O O . CYS A 1 169 ? -0.580 -4.012 -10.997 1.00 92.56 169 CYS A O 1
ATOM 1264 N N . ASP A 1 170 ? -1.073 -3.817 -13.183 1.00 93.25 170 ASP A N 1
ATOM 1265 C CA . ASP A 1 170 ? -2.169 -2.855 -13.003 1.00 93.25 170 ASP A CA 1
ATOM 1266 C C . ASP A 1 170 ? -3.288 -3.446 -12.135 1.00 93.25 170 ASP A C 1
ATOM 1268 O O . ASP A 1 170 ? -3.673 -2.850 -11.130 1.00 93.25 170 ASP A O 1
ATOM 1272 N N . ALA A 1 171 ? -3.724 -4.676 -12.431 1.00 93.56 171 ALA A N 1
ATOM 1273 C CA . ALA A 1 171 ? -4.732 -5.375 -11.630 1.00 93.56 171 ALA A CA 1
ATOM 1274 C C . ALA A 1 171 ? -4.298 -5.584 -10.165 1.00 93.56 171 ALA A C 1
ATOM 1276 O O . ALA A 1 171 ? -5.120 -5.540 -9.250 1.00 93.56 171 ALA A O 1
ATOM 1277 N N . ILE A 1 172 ? -3.002 -5.792 -9.919 1.00 94.50 172 ILE A N 1
ATOM 1278 C CA . ILE A 1 172 ? -2.433 -5.932 -8.570 1.00 94.50 172 ILE A CA 1
ATOM 1279 C C . ILE A 1 172 ? -2.458 -4.597 -7.818 1.00 94.50 172 ILE A C 1
ATOM 1281 O O . ILE A 1 172 ? -2.788 -4.574 -6.629 1.00 94.50 172 ILE A O 1
ATOM 1285 N N . CYS A 1 173 ? -2.139 -3.494 -8.500 1.00 93.75 173 CYS A N 1
ATOM 1286 C CA . CYS A 1 173 ? -2.243 -2.143 -7.951 1.00 93.75 173 CYS A CA 1
ATOM 1287 C C . CYS A 1 173 ? -3.698 -1.796 -7.603 1.00 93.75 173 CYS A C 1
ATOM 1289 O O . CYS A 1 173 ? -3.9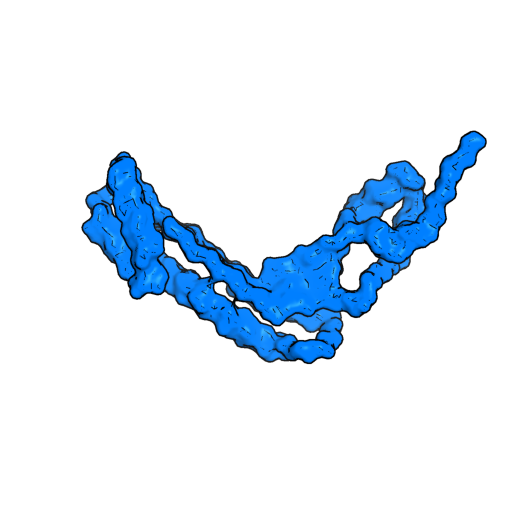73 -1.360 -6.487 1.00 93.75 173 CYS A O 1
ATOM 1291 N N . GLU A 1 174 ? -4.634 -2.046 -8.521 1.00 93.56 174 GLU A N 1
ATOM 1292 C CA . GLU A 1 174 ? -6.069 -1.798 -8.320 1.00 93.56 174 GLU A CA 1
ATOM 1293 C C . GLU A 1 174 ? -6.666 -2.657 -7.200 1.00 93.56 174 GLU A C 1
ATOM 1295 O O . GLU A 1 174 ? -7.585 -2.230 -6.504 1.00 93.56 174 GLU A O 1
ATOM 1300 N N . ALA A 1 175 ? -6.116 -3.852 -6.977 1.00 94.19 175 ALA A N 1
ATOM 1301 C CA . ALA A 1 175 ? -6.509 -4.726 -5.879 1.00 94.19 175 ALA A CA 1
ATOM 1302 C C . ALA A 1 175 ? -5.992 -4.274 -4.497 1.00 94.19 175 ALA A C 1
ATOM 1304 O O . ALA A 1 175 ? -6.226 -4.980 -3.516 1.00 94.19 175 ALA A O 1
ATOM 1305 N N . GLY A 1 176 ? -5.260 -3.156 -4.409 1.00 94.12 176 GLY A N 1
ATOM 1306 C CA . GLY A 1 176 ? -4.719 -2.629 -3.150 1.00 94.12 176 GLY A CA 1
ATOM 1307 C C . GLY A 1 176 ? -3.561 -3.449 -2.573 1.00 94.12 176 GLY A C 1
ATOM 1308 O O . GLY A 1 176 ? -3.201 -3.272 -1.411 1.00 94.12 176 GLY A O 1
ATOM 1309 N N . LEU A 1 177 ? -2.974 -4.359 -3.362 1.00 96.19 177 LEU A N 1
ATOM 1310 C CA . LEU A 1 177 ? -1.947 -5.300 -2.900 1.00 96.19 177 LEU A CA 1
ATOM 1311 C C . LEU A 1 177 ? -0.524 -4.720 -2.956 1.00 96.19 177 LEU A C 1
ATOM 1313 O O . LEU A 1 177 ? 0.431 -5.386 -2.563 1.00 96.19 177 LEU A O 1
ATOM 1317 N N . VAL A 1 178 ? -0.343 -3.499 -3.456 1.00 96.12 178 VAL A N 1
ATOM 1318 C CA . VAL A 1 178 ? 0.957 -2.817 -3.437 1.00 96.12 178 VAL A CA 1
ATOM 1319 C C . VAL A 1 178 ? 1.060 -1.988 -2.168 1.00 96.12 178 VAL A C 1
ATOM 1321 O O . VAL A 1 178 ? 0.361 -0.993 -2.006 1.00 96.12 178 VAL A O 1
ATOM 1324 N N . ALA A 1 179 ? 1.962 -2.390 -1.279 1.00 95.44 179 ALA A N 1
ATOM 1325 C CA . ALA A 1 179 ? 2.177 -1.696 -0.019 1.00 95.44 179 ALA A CA 1
ATOM 1326 C C . ALA A 1 179 ? 3.257 -0.614 -0.129 1.00 95.44 179 ALA A C 1
ATOM 1328 O O . ALA A 1 179 ? 3.185 0.405 0.550 1.00 95.44 179 ALA A O 1
ATOM 1329 N N . GLU A 1 180 ? 4.275 -0.835 -0.966 1.00 95.50 180 GLU A N 1
ATOM 1330 C CA . GLU A 1 180 ? 5.364 0.124 -1.177 1.00 95.50 180 GLU A CA 1
ATOM 1331 C C . GLU A 1 180 ? 5.833 0.112 -2.632 1.00 95.50 180 GLU A C 1
ATOM 1333 O O . GLU A 1 180 ? 5.771 -0.908 -3.323 1.00 95.50 180 GLU A O 1
ATOM 1338 N N . VAL A 1 181 ? 6.366 1.250 -3.073 1.00 95.56 181 VAL A N 1
ATOM 1339 C CA . VAL A 1 181 ? 6.998 1.415 -4.382 1.00 95.56 181 VAL A CA 1
ATOM 1340 C C . VAL A 1 181 ? 8.478 1.696 -4.159 1.00 95.56 181 VAL A C 1
ATOM 1342 O O . VAL A 1 181 ? 8.842 2.680 -3.519 1.00 95.56 181 VAL A O 1
ATOM 1345 N N . MET A 1 182 ? 9.345 0.833 -4.687 1.00 95.94 182 MET A N 1
ATOM 1346 C CA . MET A 1 182 ? 10.785 1.064 -4.670 1.00 95.94 182 MET A CA 1
ATOM 1347 C C . MET A 1 182 ? 11.174 1.878 -5.896 1.00 95.94 182 MET A C 1
ATOM 1349 O O . MET A 1 182 ? 10.989 1.437 -7.033 1.00 95.94 182 MET A O 1
ATOM 1353 N N . LEU A 1 183 ? 11.760 3.039 -5.644 1.00 95.88 183 LEU A N 1
ATOM 1354 C CA . LEU A 1 183 ? 12.255 3.956 -6.657 1.00 95.88 183 LEU A CA 1
ATOM 1355 C C . LEU A 1 183 ? 13.778 3.853 -6.758 1.00 95.88 183 LEU A C 1
ATOM 1357 O O . LEU A 1 183 ? 14.463 3.754 -5.741 1.00 95.88 183 LEU A O 1
ATOM 1361 N N . LEU A 1 184 ? 14.309 3.879 -7.980 1.00 94.44 184 LEU A N 1
ATOM 1362 C CA . LEU A 1 184 ? 15.747 3.987 -8.234 1.00 94.44 184 LEU A CA 1
ATOM 1363 C C . LEU A 1 184 ? 16.023 5.155 -9.181 1.00 94.44 184 LEU A C 1
ATOM 1365 O O . LEU A 1 184 ? 15.196 5.438 -10.051 1.00 94.44 184 LEU A O 1
ATOM 1369 N N . PRO A 1 185 ? 17.158 5.854 -9.017 1.00 92.50 185 PRO A N 1
ATOM 1370 C CA . PRO A 1 185 ? 17.459 7.015 -9.836 1.00 92.50 185 PRO A CA 1
ATOM 1371 C C . PRO A 1 185 ? 17.687 6.592 -11.289 1.00 92.50 185 PRO A C 1
ATOM 1373 O O . PRO A 1 185 ? 18.381 5.603 -11.558 1.00 92.50 185 PRO A O 1
ATOM 1376 N N . PHE A 1 186 ? 17.150 7.359 -12.243 1.00 89.38 186 PHE A N 1
ATOM 1377 C CA . PHE A 1 186 ? 17.340 7.061 -13.672 1.00 89.38 186 PHE A CA 1
ATOM 1378 C C . PHE A 1 186 ? 18.814 7.151 -14.093 1.00 89.38 186 PHE A C 1
ATOM 1380 O O . PHE A 1 186 ? 19.228 6.517 -15.060 1.00 89.38 186 PHE A O 1
ATOM 1387 N N . THR A 1 187 ? 19.629 7.899 -13.344 1.00 86.75 187 THR A N 1
ATOM 1388 C CA . THR A 1 187 ? 21.059 8.089 -13.615 1.00 86.75 187 THR A CA 1
ATOM 1389 C C . THR A 1 187 ? 21.878 6.801 -13.494 1.00 86.75 187 THR A C 1
ATOM 1391 O O . THR A 1 187 ? 22.989 6.730 -14.018 1.00 86.75 187 THR A O 1
ATOM 1394 N N . GLY A 1 188 ? 21.328 5.772 -12.838 1.00 85.06 188 GLY A N 1
ATOM 1395 C CA . GLY A 1 188 ? 21.907 4.430 -12.781 1.00 85.06 188 GLY A CA 1
ATOM 1396 C C . GLY A 1 188 ? 21.555 3.536 -13.975 1.00 85.06 188 GLY A C 1
ATOM 1397 O O . GLY A 1 188 ? 22.087 2.431 -14.076 1.00 85.06 188 GLY A O 1
ATOM 1398 N N . LEU A 1 189 ? 20.665 3.969 -14.876 1.00 87.56 189 LEU A N 1
ATOM 1399 C CA . LEU A 1 189 ? 20.297 3.191 -16.058 1.00 87.56 189 LEU A CA 1
ATOM 1400 C C . LEU A 1 189 ? 21.434 3.196 -17.079 1.00 87.56 189 LEU A C 1
ATOM 1402 O O . LEU A 1 189 ? 22.055 4.224 -17.353 1.00 87.56 189 LEU A O 1
ATOM 1406 N N . ARG A 1 190 ? 21.686 2.028 -17.679 1.00 83.19 190 ARG A N 1
ATOM 1407 C CA . ARG A 1 190 ? 22.768 1.818 -18.652 1.00 83.19 190 ARG A CA 1
ATOM 1408 C C . ARG A 1 190 ? 22.736 2.847 -19.783 1.00 83.19 190 ARG A C 1
ATOM 1410 O O . ARG A 1 190 ? 23.782 3.377 -20.152 1.00 83.19 190 ARG A O 1
ATOM 1417 N N . ASP A 1 191 ? 21.543 3.138 -20.285 1.00 79.50 191 ASP A N 1
ATOM 1418 C CA . ASP A 1 191 ? 21.328 4.079 -21.382 1.00 79.50 191 ASP A CA 1
ATOM 1419 C C . ASP A 1 191 ? 21.731 5.509 -21.003 1.00 79.50 191 ASP A C 1
ATOM 1421 O O . ASP A 1 191 ? 22.185 6.255 -21.861 1.00 79.50 191 ASP A O 1
ATOM 1425 N N . PHE A 1 192 ? 21.642 5.883 -19.722 1.00 78.94 192 PHE A N 1
ATOM 1426 C CA . PHE A 1 192 ? 22.140 7.169 -19.235 1.00 78.94 192 PHE A CA 1
ATOM 1427 C C . PHE A 1 192 ? 23.665 7.157 -19.057 1.00 78.94 192 PHE A C 1
ATOM 1429 O O . PHE A 1 192 ? 24.350 8.115 -19.404 1.00 78.94 192 PHE A O 1
ATOM 1436 N N . VAL A 1 193 ? 24.215 6.060 -18.527 1.00 76.75 193 VAL A N 1
ATOM 1437 C CA . VAL A 1 193 ? 25.646 5.938 -18.198 1.00 76.75 193 VAL A CA 1
ATOM 1438 C C . VAL A 1 193 ? 26.536 5.912 -19.445 1.00 76.75 193 VAL A C 1
ATOM 1440 O O . VAL A 1 193 ? 27.648 6.438 -19.410 1.00 76.75 193 VAL A O 1
ATOM 1443 N N . ILE A 1 194 ? 26.072 5.296 -20.536 1.00 70.81 194 ILE A N 1
ATOM 1444 C CA . ILE A 1 194 ? 26.866 5.104 -21.763 1.00 70.81 194 ILE A CA 1
ATOM 1445 C C . ILE A 1 194 ? 26.888 6.355 -22.652 1.00 70.81 194 ILE A C 1
ATOM 1447 O O . ILE A 1 194 ? 27.758 6.464 -23.516 1.00 70.81 194 ILE A O 1
ATOM 1451 N N . VAL A 1 195 ? 25.991 7.322 -22.433 1.00 65.81 195 VAL A N 1
ATOM 1452 C CA . VAL A 1 195 ? 26.000 8.591 -23.176 1.00 65.81 195 VAL A CA 1
ATOM 1453 C C . VAL A 1 195 ? 27.358 9.272 -22.954 1.00 65.81 195 VAL A C 1
ATOM 1455 O O . VAL A 1 195 ? 27.688 9.615 -21.814 1.00 65.81 195 VAL A O 1
ATOM 1458 N N . PRO A 1 196 ? 28.187 9.449 -24.006 1.00 57.56 196 PRO A N 1
ATOM 1459 C CA . PRO A 1 196 ? 29.554 9.918 -23.841 1.00 57.56 196 PRO A CA 1
ATOM 1460 C C . PRO A 1 196 ? 29.587 11.272 -23.130 1.00 57.56 196 PRO A C 1
ATOM 1462 O O . PRO A 1 196 ? 29.055 12.272 -23.619 1.00 57.56 196 PRO A O 1
ATOM 1465 N N . ARG A 1 197 ? 30.259 11.321 -21.978 1.00 57.50 197 ARG A N 1
ATOM 1466 C CA . ARG A 1 197 ? 30.609 12.561 -21.279 1.00 57.50 197 ARG A CA 1
ATOM 1467 C C . ARG A 1 197 ? 31.824 13.183 -21.968 1.00 57.50 197 ARG A C 1
ATOM 1469 O O . ARG A 1 197 ? 32.934 13.071 -21.465 1.00 57.50 197 ARG A O 1
ATOM 1476 N N . SER A 1 198 ? 31.677 13.769 -23.155 1.00 49.34 198 SER A N 1
ATOM 1477 C CA . SER A 1 198 ? 32.795 14.526 -23.735 1.00 49.34 198 SER A CA 1
ATOM 1478 C C . SER A 1 198 ? 33.100 15.730 -22.835 1.00 49.34 198 SER A C 1
ATOM 1480 O O . SER A 1 198 ? 32.214 16.515 -22.492 1.00 49.34 198 SER A O 1
ATOM 1482 N N . SER A 1 199 ? 34.357 15.867 -22.435 1.00 44.44 199 SER A N 1
ATOM 1483 C CA . SER A 1 199 ? 34.853 17.059 -21.753 1.00 44.44 199 SER A CA 1
ATOM 1484 C C . SER A 1 199 ? 34.595 18.303 -22.613 1.00 44.44 199 SER A C 1
ATOM 1486 O O . SER A 1 199 ? 34.635 18.194 -23.844 1.00 44.44 199 SER A O 1
ATOM 1488 N N . PRO A 1 200 ? 34.332 19.479 -22.016 1.00 44.72 200 PRO A N 1
ATOM 1489 C CA . PRO A 1 200 ? 34.388 20.718 -22.775 1.00 44.72 200 PRO A CA 1
ATOM 1490 C C . PRO A 1 200 ? 35.801 20.846 -23.357 1.00 44.72 200 PRO A C 1
ATOM 1492 O O . PRO A 1 200 ? 36.788 20.691 -22.636 1.00 44.72 200 PRO A O 1
ATOM 1495 N N . LEU A 1 201 ? 35.885 21.049 -24.673 1.00 44.69 201 LEU A N 1
ATOM 1496 C CA . LEU A 1 201 ? 37.121 21.471 -25.323 1.00 44.69 201 LEU A CA 1
ATOM 1497 C C . LEU A 1 201 ? 37.491 22.825 -24.708 1.00 44.69 201 LEU A C 1
ATOM 1499 O O . LEU A 1 201 ? 36.730 23.784 -24.832 1.00 44.69 201 LEU A O 1
ATOM 1503 N N . SER A 1 202 ? 38.597 22.820 -23.967 1.00 43.62 202 SER A N 1
ATOM 1504 C CA . SER A 1 202 ? 39.294 23.983 -23.414 1.00 43.62 202 SER A CA 1
ATOM 1505 C C . SER A 1 202 ? 39.767 24.933 -24.502 1.00 43.62 202 SER A C 1
ATOM 1507 O O . SER A 1 202 ? 40.278 24.397 -25.514 1.00 43.62 202 SER A O 1
#

Organism: NCBI:txid1314670

Foldseek 3Di:
DKDKAKAWDDKDFDPDPDDDDPVLLVLCVPDDPVCSQVSSCVVPNQWDFGMFTFFKMKMKDKDKDDPDPVLRVVLVVVLVPPCVPPNLLVNLVVVVVSDPLAMKMWMWIAILQVRDIDTAMDNDDVSSVVRSVVRRVRVVCRVCRNVVSVVLCVVLVPDPPDDDDPVSVVVCVVSSRGHDTDIDGCCPDPSNVPPDPDDPDD

Secondary structure (DSSP, 8-state):
-EEEEEEEEEEEE-SSPPPPPHHHHHHHHHS-TTTHHHHHHHHH-SEEEEEEEEEEEEEEEEEEE-S-HHHHHHHHHHHHHHHHHHHHHHHHHHHHHTS-S--EEEEEEEETTTTEEEEEEE-SHHHHHHHHHHHHHHHHHHHTHHHHHHHHHHHTT--TT----HHHHHHHHHTT-EEEEEEEEGGGSHHHHSS--PPP--